Protein AF-0000000080634147 (afdb_homodimer)

Secondary structure (DSSP, 8-state):
------------SSPPEEEEE-S-HHHHHHHHHHHHHTT-EEEEESSHHHHHHHHTTSPPPSEEEEESB-GGG-BHHHHHHHHHHHH-TTS-EEEEES---HHHHHHHHHTT-EEEESS--HHHHHHHHHHHTT---/------------SSPPEEEEE-S-HHHHHHHHHHHHHTT-EEEEESSHHHHHHHHTTSPPPSEEEEESEEGGGEEHHHHHHHHHHHH-TTS-EEEEES---HHHHHHHHHTT-EEEESS--HHHHHHHHHHHTT---

pLDDT: mean 86.2, std 17.5, range [33.66, 97.88]

Radius of gyration: 21.7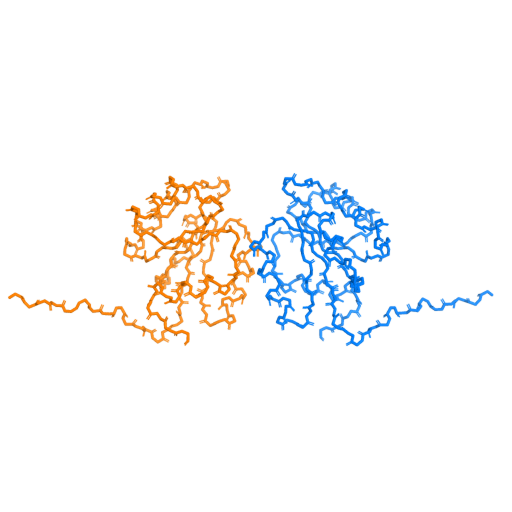8 Å; Cα contacts (8 Å, |Δi|>4): 429; chains: 2; bounding box: 37×92×48 Å

Foldseek 3Di:
DDPPPPPQPPPPPAAAEEEEQAQPVVVQVVLQVVCVVVRHHYQYDPALVVSCVSCPPHDQHQAYEYEQCSDPHDGGVVRVVSNCVPRHLVHAYEYEYQDPDPVVVVVCVVSVHHYDYPPDDSVVVVVVSCVVSVHDD/DDPPPPPQPPPPPAAAEEEEQAQPVVVQVVLQVVCVVVRHHYQYDPALVVSCVSCPPHDQHQAYEYEQCSDPHDGGVVRVVSNCVPRHLVHAYEYEYQDPDPVVVVVCVVSVHHYDYPPDDSVVVVVVSCVVSVHDD

Nearest PDB structures (foldseek):
  1u8t-assembly2_B  TM=7.917E-01  e=1.270E-05  Escherichia coli
  3fgz-assembly2_B  TM=7.677E-01  e=2.266E-05  Escherichia coli K-12
  3h1e-assembly1_A  TM=7.519E-01  e=2.266E-05  Helicobacter pylori 26695
  3rvr-assembly2_B  TM=7.657E-01  e=3.555E-05  Escherichia coli K-12
  3h1g-assembly1_A  TM=7.499E-01  e=9.332E-05  Helicobacter pylori 26695

Organism: NCBI:txid1064539

Solvent-accessible surface area (backbone atoms only — not comparable to full-atom values): 15553 Å² total; per-residue (Å²): 136,81,80,71,72,78,76,67,79,68,82,59,92,59,71,53,33,37,32,34,45,47,62,52,58,39,50,48,40,43,48,39,54,54,31,46,75,71,60,32,44,63,51,68,21,60,40,48,70,55,35,50,56,69,41,56,95,56,74,77,57,67,31,38,37,30,36,35,72,29,74,91,72,41,56,28,69,62,45,49,49,56,44,27,70,74,80,37,79,80,56,46,40,37,39,33,33,72,66,80,46,67,68,54,50,49,53,38,51,75,71,70,37,41,82,43,63,52,73,48,43,60,66,59,52,51,52,49,53,30,52,75,68,74,45,78,134,135,83,79,70,72,78,76,68,78,68,82,61,93,61,71,52,33,36,33,34,45,47,63,53,57,40,50,46,40,42,49,37,54,53,31,47,75,71,60,32,44,62,49,67,20,60,41,49,69,55,34,51,57,69,42,55,94,55,74,78,56,66,31,38,37,33,34,36,71,29,73,92,74,41,55,29,69,62,44,50,50,55,43,28,70,74,80,38,79,80,56,48,40,36,40,34,33,73,67,80,46,68,67,54,50,49,54,38,50,74,72,70,37,40,82,44,64,52,73,48,44,62,66,60,52,50,51,47,52,29,54,77,69,72,44,80,134

Sequence (274 aa):
MTDAPLAGRSASSGTLTVALLEDDMVLCLCMETLFEDWGMQLVSAPTPAALLDALNGGALPDILVADYHLGRHGKAPESVREVLADVGSALPVIITTGDESAATQAEIRAAGWHFLPKPYDPESLRALILTVLGRTDMTDAPLAGRSASSGTLTVALLEDDMVLCLCMETLFEDWGMQLVSAPTPAALLDALNGGALPDILVADYHLGRHGKAPESVREVLADVGSALPVIITTGDESAATQAEIRAAGWHFLPKPYDPESLRALILTVLGRTD

InterPro domains:
  IPR001789 Signal transduction response regulator, receiver domain [PF00072] (18-129)
  IPR001789 Signal transduction response regulator, receiver domain [PS50110] (17-133)
  IPR001789 Signal transduction response regulator, receiver domain [SM00448] (16-129)
  IPR011006 CheY-like superfamily [SSF52172] (16-135)
  IPR050595 Bacterial response regulator [PTHR44591] (18-135)

Structure (mmCIF, N/CA/C/O backbone):
data_AF-0000000080634147-model_v1
#
loop_
_entity.id
_entity.type
_entity.pdbx_description
1 polymer 'Response regulatory domain-containing protein'
#
loop_
_atom_site.group_PDB
_atom_site.id
_atom_site.type_symbol
_atom_site.label_atom_id
_atom_site.label_alt_id
_atom_site.label_comp_id
_atom_site.label_asym_id
_atom_site.label_entity_id
_atom_site.label_seq_id
_atom_site.pdbx_PDB_ins_code
_atom_site.Cartn_x
_atom_site.Cartn_y
_atom_site.Cartn_z
_atom_site.occupancy
_atom_site.B_iso_or_equiv
_atom_site.auth_seq_id
_atom_site.auth_comp_id
_atom_site.auth_asym_id
_atom_site.auth_atom_id
_atom_site.pdbx_PDB_model_num
ATOM 1 N N . MET A 1 1 ? -4.035 -50.344 -12.383 1 33.66 1 MET A N 1
ATOM 2 C CA . MET A 1 1 ? -3.562 -49 -12.758 1 33.66 1 MET A CA 1
ATOM 3 C C . MET A 1 1 ? -3.529 -48.094 -11.539 1 33.66 1 MET A C 1
ATOM 5 O O . MET A 1 1 ? -4.57 -47.781 -10.969 1 33.66 1 MET A O 1
ATOM 9 N N . THR A 1 2 ? -2.469 -48.062 -10.703 1 37.94 2 THR A N 1
ATOM 10 C CA . THR A 1 2 ? -2.25 -47.625 -9.328 1 37.94 2 THR A CA 1
ATOM 11 C C . THR A 1 2 ? -2.334 -46.094 -9.227 1 37.94 2 THR A C 1
ATOM 13 O O . THR A 1 2 ? -1.617 -45.375 -9.922 1 37.94 2 THR A O 1
ATOM 16 N N . ASP A 1 3 ? -3.469 -45.5 -8.914 1 34.5 3 ASP A N 1
ATOM 17 C CA . ASP A 1 3 ? -3.764 -44.094 -8.727 1 34.5 3 ASP A CA 1
ATOM 18 C C . ASP A 1 3 ? -2.705 -43.406 -7.852 1 34.5 3 ASP A C 1
ATOM 20 O O . ASP A 1 3 ? -2.533 -43.781 -6.684 1 34.5 3 ASP A O 1
ATOM 24 N N . ALA A 1 4 ? -1.507 -43.125 -8.398 1 41.28 4 ALA A N 1
ATOM 25 C CA . ALA A 1 4 ? -0.477 -42.469 -7.605 1 41.28 4 ALA A CA 1
ATOM 26 C C . ALA A 1 4 ? -1.055 -41.281 -6.844 1 41.28 4 ALA A C 1
ATOM 28 O O . ALA A 1 4 ? -1.736 -40.438 -7.426 1 41.28 4 ALA A O 1
ATOM 29 N N . PRO A 1 5 ? -1.219 -41.312 -5.586 1 37.31 5 PRO A N 1
ATOM 30 C CA . PRO A 1 5 ? -1.75 -40.188 -4.805 1 37.31 5 PRO A CA 1
ATOM 31 C C . PRO A 1 5 ? -1.09 -38.844 -5.152 1 37.31 5 PRO A C 1
ATOM 33 O O . PRO A 1 5 ? 0.052 -38.812 -5.617 1 37.31 5 PRO A O 1
ATOM 36 N N . LEU A 1 6 ? -1.759 -37.906 -5.758 1 36.88 6 LEU A N 1
ATOM 37 C CA . LEU A 1 6 ? -1.264 -36.562 -5.926 1 36.88 6 LEU A CA 1
ATOM 38 C C . LEU A 1 6 ? -0.358 -36.156 -4.766 1 36.88 6 LEU A C 1
ATOM 40 O O . LEU A 1 6 ? -0.744 -36.281 -3.602 1 36.88 6 LEU A O 1
ATOM 44 N N . ALA A 1 7 ? 0.903 -36.469 -4.738 1 36.28 7 ALA A N 1
ATOM 45 C CA . ALA A 1 7 ? 1.918 -36.031 -3.775 1 36.28 7 ALA A CA 1
ATOM 46 C C . ALA A 1 7 ? 1.624 -34.625 -3.246 1 36.28 7 ALA A C 1
ATOM 48 O O . ALA A 1 7 ? 1.468 -33.688 -4.023 1 36.28 7 ALA A O 1
ATOM 49 N N . GLY A 1 8 ? 0.804 -34.438 -2.229 1 37.44 8 GLY A N 1
ATOM 50 C CA . GLY A 1 8 ? 0.556 -33.219 -1.483 1 37.44 8 GLY A CA 1
ATOM 51 C C . GLY A 1 8 ? 1.77 -32.312 -1.402 1 37.44 8 GLY A C 1
ATOM 52 O O . GLY A 1 8 ? 2.885 -32.781 -1.167 1 37.44 8 GLY A O 1
ATOM 53 N N . ARG A 1 9 ? 1.902 -31.312 -2.348 1 39 9 ARG A N 1
ATOM 54 C CA . ARG A 1 9 ? 2.984 -30.344 -2.195 1 39 9 ARG A CA 1
ATOM 55 C C . ARG A 1 9 ? 3.414 -30.219 -0.737 1 39 9 ARG A C 1
ATOM 57 O O . ARG A 1 9 ? 2.594 -29.938 0.137 1 39 9 ARG A O 1
ATOM 64 N N . SER A 1 10 ? 4.297 -30.953 -0.273 1 38.59 10 SER A N 1
ATOM 65 C CA . SER A 1 10 ? 4.93 -30.953 1.042 1 38.59 10 SER A CA 1
ATOM 66 C C . SER A 1 10 ? 4.852 -29.578 1.688 1 38.59 10 SER A C 1
ATOM 68 O O . SER A 1 10 ? 5.133 -28.562 1.04 1 38.59 10 SER A O 1
ATOM 70 N N . ALA A 1 11 ? 3.936 -29.172 2.619 1 43.5 11 ALA A N 1
ATOM 71 C CA . ALA A 1 11 ? 4.117 -28.109 3.604 1 43.5 11 ALA A CA 1
ATOM 72 C C . ALA A 1 11 ? 5.598 -27.875 3.885 1 43.5 11 ALA A C 1
ATOM 74 O O . ALA A 1 11 ? 6.207 -28.594 4.688 1 43.5 11 ALA A O 1
ATOM 75 N N . SER A 1 12 ? 6.418 -27.875 2.889 1 47.16 12 SER A N 1
ATOM 76 C CA . SER A 1 12 ? 7.832 -27.656 3.184 1 47.16 12 SER A CA 1
ATOM 77 C C . SER A 1 12 ? 8.016 -26.625 4.297 1 47.16 12 SER A C 1
ATOM 79 O O . SER A 1 12 ? 7.238 -25.672 4.406 1 47.16 12 SER A O 1
ATOM 81 N N . SER A 1 13 ? 8.453 -26.953 5.426 1 55.62 13 SER A N 1
ATOM 82 C CA . SER A 1 13 ? 8.898 -26.297 6.652 1 55.62 13 SER A CA 1
ATOM 83 C C . SER A 1 13 ? 9.461 -24.906 6.363 1 55.62 13 SER A C 1
ATOM 85 O O . SER A 1 13 ? 9.734 -24.141 7.289 1 55.62 13 SER A O 1
ATOM 87 N N . GLY A 1 14 ? 9.594 -24.547 5.008 1 71.94 14 GLY A N 1
ATOM 88 C CA . GLY A 1 14 ? 10.375 -23.344 4.781 1 71.94 14 GLY A CA 1
ATOM 89 C C . GLY A 1 14 ? 9.516 -22.094 4.625 1 71.94 14 GLY A C 1
ATOM 90 O O . GLY A 1 14 ? 8.281 -22.172 4.656 1 71.94 14 GLY A O 1
ATOM 91 N N . THR A 1 15 ? 10.023 -21.016 4.707 1 87.56 15 THR A N 1
ATOM 92 C CA . THR A 1 15 ? 9.422 -19.703 4.543 1 87.56 15 THR A CA 1
ATOM 93 C C . THR A 1 15 ? 8.664 -19.609 3.221 1 87.56 15 THR A C 1
ATOM 95 O O . THR A 1 15 ? 9.203 -19.953 2.166 1 87.56 15 THR A O 1
ATOM 98 N N . LEU A 1 16 ? 7.305 -19.406 3.285 1 93.5 16 LEU A N 1
ATOM 99 C CA . LEU A 1 16 ? 6.473 -19.219 2.102 1 93.5 16 LEU A CA 1
ATOM 100 C C . LEU A 1 16 ? 6.961 -18.031 1.281 1 93.5 16 LEU A C 1
ATOM 102 O O . LEU A 1 16 ? 7.199 -16.953 1.827 1 93.5 16 LEU A O 1
ATOM 106 N N . THR A 1 17 ? 7.191 -18.266 0.001 1 95.19 17 THR A N 1
ATOM 107 C CA . THR A 1 17 ? 7.598 -17.203 -0.906 1 95.19 17 THR A CA 1
ATOM 108 C C . THR A 1 17 ? 6.445 -16.797 -1.8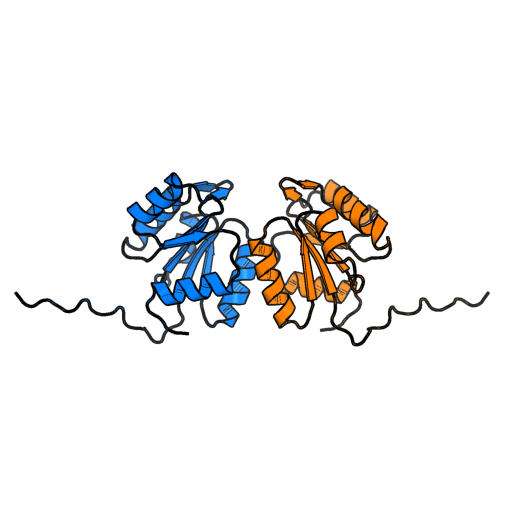17 1 95.19 17 THR A C 1
ATOM 110 O O . THR A 1 17 ? 5.887 -17.625 -2.531 1 95.19 17 THR A O 1
ATOM 113 N N . VAL A 1 18 ? 6.098 -15.539 -1.782 1 97.31 18 VAL A N 1
ATOM 114 C CA . VAL A 1 18 ? 5.027 -14.969 -2.598 1 97.31 18 VAL A CA 1
ATOM 115 C C . VAL A 1 18 ? 5.617 -14.023 -3.641 1 97.31 18 VAL A C 1
ATOM 117 O O . VAL A 1 18 ? 6.422 -13.148 -3.311 1 97.31 18 VAL A O 1
ATOM 120 N N . ALA A 1 19 ? 5.305 -14.281 -4.938 1 97.44 19 ALA A N 1
ATOM 121 C CA . ALA A 1 19 ? 5.645 -13.336 -6.004 1 97.44 19 ALA A CA 1
ATOM 122 C C . ALA A 1 19 ? 4.5 -12.359 -6.258 1 97.44 19 ALA A C 1
ATOM 124 O O . ALA A 1 19 ? 3.328 -12.75 -6.246 1 97.44 19 ALA A O 1
ATOM 125 N N . LEU A 1 20 ? 4.852 -11.109 -6.43 1 97 20 LEU A N 1
ATOM 126 C CA . LEU A 1 20 ? 3.85 -10.07 -6.625 1 97 20 LEU A CA 1
ATOM 127 C C . LEU A 1 20 ? 4.188 -9.211 -7.84 1 97 20 LEU A C 1
ATOM 129 O O . LEU A 1 20 ? 5.25 -8.586 -7.887 1 97 20 LEU A O 1
ATOM 133 N N . LEU A 1 21 ? 3.297 -9.266 -8.82 1 95.38 21 LEU A N 1
ATOM 134 C CA . LEU A 1 21 ? 3.354 -8.336 -9.945 1 95.38 21 LEU A CA 1
ATOM 135 C C . LEU A 1 21 ? 2.541 -7.078 -9.656 1 95.38 21 LEU A C 1
ATOM 137 O O . LEU A 1 21 ? 1.309 -7.125 -9.633 1 95.38 21 LEU A O 1
ATOM 141 N N . GLU A 1 22 ? 3.23 -5.953 -9.422 1 93.62 22 GLU A N 1
ATOM 142 C CA . GLU A 1 22 ? 2.637 -4.703 -8.953 1 93.62 22 GLU A CA 1
ATOM 143 C C . GLU A 1 22 ? 3.523 -3.51 -9.297 1 93.62 22 GLU A C 1
ATOM 145 O O . GLU A 1 22 ? 4.727 -3.527 -9.031 1 93.62 22 GLU A O 1
ATOM 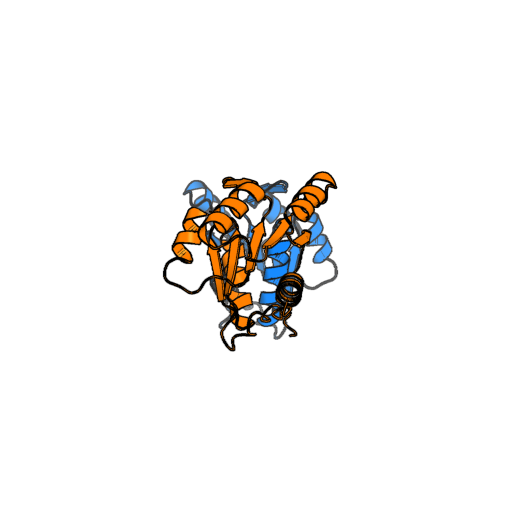150 N N . ASP A 1 23 ? 2.885 -2.494 -9.906 1 90.69 23 ASP A N 1
ATOM 151 C CA . ASP A 1 23 ? 3.73 -1.41 -10.391 1 90.69 23 ASP A CA 1
ATOM 152 C C . ASP A 1 23 ? 3.695 -0.215 -9.445 1 90.69 23 ASP A C 1
ATOM 154 O O . ASP A 1 23 ? 4.383 0.783 -9.664 1 90.69 23 ASP A O 1
ATOM 158 N N . ASP A 1 24 ? 2.951 -0.216 -8.391 1 91.38 24 ASP A N 1
ATOM 159 C CA . ASP A 1 24 ? 3.031 0.792 -7.336 1 91.38 24 ASP A CA 1
ATOM 160 C C . ASP A 1 24 ? 4.086 0.417 -6.297 1 91.38 24 ASP A C 1
ATOM 162 O O . ASP A 1 24 ? 3.834 -0.409 -5.418 1 91.38 24 ASP A O 1
ATOM 166 N N . MET A 1 25 ? 5.227 1.099 -6.363 1 93.31 25 MET A N 1
ATOM 167 C CA . MET A 1 25 ? 6.383 0.692 -5.566 1 93.31 25 MET A CA 1
ATOM 168 C C . MET A 1 25 ? 6.152 0.977 -4.086 1 93.31 25 MET A C 1
ATOM 170 O O . MET A 1 25 ? 6.652 0.253 -3.227 1 93.31 25 MET A O 1
ATOM 174 N N . VAL A 1 26 ? 5.43 1.987 -3.771 1 95.56 26 VAL A N 1
ATOM 175 C CA . VAL A 1 26 ? 5.105 2.256 -2.373 1 95.56 26 VAL A CA 1
ATOM 176 C C . VAL A 1 26 ? 4.238 1.13 -1.816 1 95.56 26 VAL A C 1
ATOM 178 O O . VAL A 1 26 ? 4.473 0.652 -0.703 1 95.56 26 VAL A O 1
ATOM 181 N N . LEU A 1 27 ? 3.271 0.718 -2.588 1 95.81 27 LEU A N 1
ATOM 182 C CA . LEU A 1 27 ? 2.445 -0.41 -2.174 1 95.81 27 LEU A CA 1
ATOM 183 C C . LEU A 1 27 ? 3.289 -1.668 -2 1 95.81 27 LEU A C 1
ATOM 185 O O . LEU A 1 27 ? 3.113 -2.41 -1.032 1 95.81 27 LEU A O 1
ATOM 189 N N . CYS A 1 28 ? 4.219 -1.921 -2.871 1 96.06 28 CYS A N 1
ATOM 190 C CA . CYS A 1 28 ? 5.105 -3.076 -2.787 1 96.06 28 CYS A CA 1
ATOM 191 C C . CYS A 1 28 ? 5.898 -3.061 -1.485 1 96.06 28 CYS A C 1
ATOM 193 O O . CYS A 1 28 ? 5.969 -4.074 -0.786 1 96.06 28 CYS A O 1
ATOM 195 N N . LEU A 1 29 ? 6.434 -1.958 -1.188 1 96.5 29 LEU A N 1
ATOM 196 C CA . LEU A 1 29 ? 7.246 -1.832 0.017 1 96.5 29 LEU A CA 1
ATOM 197 C C . LEU A 1 29 ? 6.391 -2.008 1.269 1 96.5 29 LEU A C 1
ATOM 199 O O . LEU A 1 29 ? 6.836 -2.613 2.246 1 96.5 29 LEU A O 1
ATOM 203 N N . CYS A 1 30 ? 5.18 -1.505 1.24 1 96.88 30 CYS A N 1
ATOM 204 C CA . CYS A 1 30 ? 4.25 -1.722 2.344 1 96.88 30 CYS A CA 1
ATOM 205 C C . CYS A 1 30 ? 3.953 -3.205 2.521 1 96.88 30 CYS A C 1
ATOM 207 O O . CYS A 1 30 ? 4.023 -3.727 3.637 1 96.88 30 CYS A O 1
ATOM 209 N N . MET A 1 31 ? 3.666 -3.857 1.432 1 97.25 31 MET A N 1
ATOM 210 C CA . MET A 1 31 ? 3.348 -5.281 1.455 1 97.25 31 MET A CA 1
ATOM 211 C C . MET A 1 31 ? 4.543 -6.102 1.925 1 97.25 31 MET A C 1
ATOM 213 O O . MET A 1 31 ? 4.391 -7.051 2.693 1 97.25 31 MET A O 1
ATOM 217 N N . GLU A 1 32 ? 5.684 -5.719 1.48 1 96.44 32 GLU A N 1
ATOM 218 C CA . GLU A 1 32 ? 6.891 -6.418 1.91 1 96.44 32 GLU A CA 1
ATOM 219 C C . GLU A 1 32 ? 7.059 -6.352 3.426 1 96.44 32 GLU A C 1
ATOM 221 O O . GLU A 1 32 ? 7.395 -7.352 4.062 1 96.44 32 GLU A O 1
ATOM 226 N N . THR A 1 33 ? 6.855 -5.223 3.955 1 96.44 33 THR A N 1
ATOM 227 C CA . THR A 1 33 ? 6.945 -5.047 5.398 1 96.44 33 THR A CA 1
ATOM 228 C C . THR A 1 33 ? 5.93 -5.93 6.117 1 96.44 33 THR A C 1
ATOM 230 O O . THR A 1 33 ? 6.27 -6.629 7.074 1 96.44 33 THR A O 1
ATOM 233 N N . LEU A 1 34 ? 4.719 -5.969 5.656 1 96.56 34 LEU A N 1
ATOM 234 C CA . LEU A 1 34 ? 3.662 -6.766 6.27 1 96.56 34 LEU A CA 1
ATOM 235 C C . LEU A 1 34 ? 3.963 -8.258 6.148 1 96.56 34 LEU A C 1
ATOM 237 O O . LEU A 1 34 ? 3.822 -9.008 7.117 1 96.56 34 LEU A O 1
ATOM 241 N N . PHE A 1 35 ? 4.398 -8.656 5.02 1 97 35 PHE A N 1
ATOM 242 C CA . PHE A 1 35 ? 4.688 -10.07 4.777 1 97 35 PHE A CA 1
ATOM 243 C C . PHE A 1 35 ? 5.855 -10.539 5.641 1 97 35 PHE A C 1
ATOM 245 O O . PHE A 1 35 ? 5.852 -11.664 6.141 1 97 35 PHE A O 1
ATOM 252 N N . GLU A 1 36 ? 6.82 -9.633 5.766 1 95.06 36 GLU A N 1
ATOM 253 C CA . GLU A 1 36 ? 7.922 -9.953 6.668 1 95.06 36 GLU A CA 1
ATOM 254 C C . GLU A 1 36 ? 7.422 -10.18 8.094 1 95.06 36 GLU A C 1
ATOM 256 O O . GLU A 1 36 ? 7.844 -11.133 8.758 1 95.06 36 GLU A O 1
ATOM 261 N N . ASP A 1 37 ? 6.555 -9.406 8.531 1 93.44 37 ASP A N 1
ATOM 262 C CA . ASP A 1 37 ? 5.973 -9.539 9.859 1 93.44 37 ASP A CA 1
ATOM 263 C C . ASP A 1 37 ? 5.234 -10.859 10.008 1 93.44 37 ASP A C 1
ATOM 265 O O . ASP A 1 37 ? 5.156 -11.414 11.109 1 93.44 37 ASP A O 1
ATOM 269 N N . TRP A 1 38 ? 4.711 -11.375 8.922 1 94 38 TRP A N 1
ATOM 270 C CA . TRP A 1 38 ? 3.947 -12.617 8.93 1 94 38 TRP A CA 1
ATOM 271 C C . TRP A 1 38 ? 4.867 -13.82 8.766 1 94 38 TRP A C 1
ATOM 273 O O . TRP A 1 38 ? 4.406 -14.969 8.727 1 94 38 TRP A O 1
ATOM 283 N N . GLY A 1 39 ? 6.156 -13.586 8.562 1 95.12 39 GLY A N 1
ATOM 284 C CA . GLY A 1 39 ? 7.113 -14.672 8.383 1 95.12 39 GLY A CA 1
ATOM 285 C C . GLY A 1 39 ? 7.129 -15.219 6.965 1 95.12 39 GLY A C 1
ATOM 286 O O . GLY A 1 39 ? 7.488 -16.375 6.746 1 95.12 39 GLY A O 1
ATOM 287 N N . MET A 1 40 ? 6.703 -14.422 5.973 1 95.94 40 MET A N 1
ATOM 288 C CA . MET A 1 40 ? 6.703 -14.773 4.559 1 95.94 40 MET A CA 1
ATOM 289 C C . MET A 1 40 ? 7.695 -13.914 3.781 1 95.94 40 MET A C 1
ATOM 291 O O . MET A 1 40 ? 8.062 -12.828 4.227 1 95.94 40 MET A O 1
ATOM 295 N N . GLN A 1 41 ? 8.133 -14.445 2.734 1 94.94 41 GLN A N 1
ATOM 296 C CA . GLN A 1 41 ? 8.969 -13.664 1.824 1 94.94 41 GLN A CA 1
ATOM 297 C C . GLN A 1 41 ? 8.156 -13.156 0.638 1 94.94 41 GLN A C 1
ATOM 299 O O . GLN A 1 41 ? 7.434 -13.914 -0.004 1 94.94 41 GLN A O 1
ATOM 304 N N . LEU A 1 42 ? 8.258 -11.914 0.424 1 96.88 42 LEU A N 1
ATOM 305 C CA . LEU A 1 42 ? 7.598 -11.312 -0.73 1 96.88 42 LEU A CA 1
ATOM 306 C C . LEU A 1 42 ? 8.625 -10.828 -1.747 1 96.88 42 LEU A C 1
ATOM 308 O O . LEU A 1 42 ? 9.562 -10.109 -1.394 1 96.88 42 LEU A O 1
ATOM 312 N N . VAL A 1 43 ? 8.477 -11.266 -2.988 1 96.31 43 VAL A N 1
ATOM 313 C CA . VAL A 1 43 ? 9.273 -10.766 -4.105 1 96.31 43 VAL A CA 1
ATOM 314 C C . VAL A 1 43 ? 8.375 -10.031 -5.094 1 96.31 43 VAL A C 1
ATOM 316 O O . VAL A 1 43 ? 7.512 -10.633 -5.734 1 96.31 43 VAL A O 1
ATOM 319 N N . SER A 1 44 ? 8.57 -8.703 -5.164 1 96.12 44 SER A N 1
ATOM 320 C CA . SER A 1 44 ? 7.676 -7.902 -6 1 96.12 44 SER A CA 1
ATOM 321 C C . SER A 1 44 ? 8.438 -7.223 -7.133 1 96.12 44 SER A C 1
ATOM 323 O O . SER A 1 44 ? 9.641 -6.969 -7.012 1 96.12 44 SER A O 1
ATOM 325 N N . ALA A 1 45 ? 7.777 -7.023 -8.234 1 93.75 45 ALA A N 1
ATOM 326 C CA . ALA A 1 45 ? 8.32 -6.289 -9.375 1 93.75 45 ALA A CA 1
ATOM 327 C C . ALA A 1 45 ? 7.207 -5.715 -10.242 1 93.75 45 ALA A C 1
ATOM 329 O O . ALA A 1 45 ? 6.074 -6.203 -10.211 1 93.75 45 ALA A O 1
ATOM 330 N N . PRO A 1 46 ? 7.562 -4.727 -11.023 1 92.56 46 PRO A N 1
ATOM 331 C CA . PRO A 1 46 ? 6.531 -4.059 -11.82 1 92.56 46 PRO A CA 1
ATOM 332 C C . PRO A 1 46 ? 6.301 -4.738 -13.172 1 92.56 46 PRO A C 1
ATOM 334 O O . PRO A 1 46 ? 5.316 -4.441 -13.852 1 92.56 46 PRO A O 1
ATOM 337 N N . THR A 1 47 ? 7.262 -5.617 -13.555 1 92.06 47 THR A N 1
ATOM 338 C CA . THR A 1 47 ? 7.16 -6.293 -14.836 1 92.06 47 THR A CA 1
ATOM 339 C C . THR A 1 47 ? 7.516 -7.77 -14.703 1 92.06 47 THR A C 1
ATOM 341 O O . THR A 1 47 ? 8.227 -8.164 -13.773 1 92.06 47 THR A O 1
ATOM 344 N N . PRO A 1 48 ? 6.961 -8.547 -15.648 1 93.5 48 PRO A N 1
ATOM 345 C CA . PRO A 1 48 ? 7.316 -9.969 -15.633 1 93.5 48 PRO A CA 1
ATOM 346 C C . PRO A 1 48 ? 8.82 -10.203 -15.695 1 93.5 48 PRO A C 1
ATOM 348 O O . PRO A 1 48 ? 9.359 -11.016 -14.945 1 93.5 48 PRO A O 1
ATOM 351 N N . ALA A 1 49 ? 9.461 -9.477 -16.594 1 92.88 49 ALA A N 1
ATOM 352 C CA . ALA A 1 49 ? 10.898 -9.648 -16.766 1 92.88 49 ALA A CA 1
ATOM 353 C C . ALA A 1 49 ? 11.648 -9.328 -15.469 1 92.88 49 ALA A C 1
ATOM 355 O O . ALA A 1 49 ? 12.523 -10.086 -15.047 1 92.88 49 ALA A O 1
ATOM 356 N N . ALA A 1 50 ? 11.305 -8.266 -14.852 1 93.56 50 ALA A N 1
ATOM 357 C CA . ALA A 1 50 ? 11.938 -7.871 -13.594 1 93.56 50 ALA A CA 1
ATOM 358 C C . ALA A 1 50 ? 11.641 -8.883 -12.492 1 93.56 50 ALA A C 1
ATOM 360 O O . ALA A 1 50 ? 12.516 -9.18 -11.664 1 93.56 50 ALA A O 1
ATOM 361 N N . LEU A 1 51 ? 10.398 -9.383 -12.508 1 94.75 51 LEU A N 1
ATOM 362 C CA . LEU A 1 51 ? 10.008 -10.359 -11.5 1 94.75 51 LEU A CA 1
ATOM 363 C C . LEU A 1 51 ? 10.805 -11.656 -11.664 1 94.75 51 LEU A C 1
ATOM 365 O O . LEU A 1 51 ? 11.305 -12.203 -10.688 1 94.75 51 LEU A O 1
ATOM 369 N N . LEU A 1 52 ? 10.922 -12.078 -12.875 1 94.88 52 LEU A N 1
ATOM 370 C CA . LEU A 1 52 ? 11.656 -13.305 -13.164 1 94.88 52 LEU A CA 1
ATOM 371 C C . LEU A 1 52 ? 13.133 -13.156 -12.805 1 94.88 52 LEU A C 1
ATOM 373 O O . LEU A 1 52 ? 13.75 -14.086 -12.281 1 94.88 52 LEU A O 1
ATOM 377 N N . ASP A 1 53 ? 13.648 -12.023 -13.07 1 94.62 53 ASP A N 1
ATOM 378 C CA . ASP A 1 53 ? 15.023 -11.734 -12.695 1 94.62 53 ASP A CA 1
ATOM 379 C C . ASP A 1 53 ? 15.211 -11.797 -11.18 1 94.62 53 ASP A C 1
ATOM 381 O O . ASP A 1 53 ? 16.203 -12.336 -10.688 1 94.62 53 ASP A O 1
ATOM 385 N N . ALA A 1 54 ? 14.242 -11.25 -10.492 1 93.06 54 ALA A N 1
ATOM 386 C CA . ALA A 1 54 ? 14.297 -11.227 -9.031 1 93.06 54 ALA A CA 1
ATOM 387 C C . ALA A 1 54 ? 14.172 -12.633 -8.453 1 93.06 54 ALA A C 1
ATOM 389 O O . ALA A 1 54 ? 14.742 -12.93 -7.398 1 93.06 54 ALA A O 1
ATOM 390 N N . LEU A 1 55 ? 13.406 -13.43 -9.141 1 90.31 55 LEU A N 1
ATOM 391 C CA . LEU A 1 55 ? 13.188 -14.797 -8.688 1 90.31 55 LEU A CA 1
ATOM 392 C C . LEU A 1 55 ? 14.367 -15.688 -9.055 1 90.31 55 LEU A C 1
ATOM 394 O O . LEU A 1 55 ? 14.562 -16.75 -8.461 1 90.31 55 LEU A O 1
ATOM 398 N N . ASN A 1 56 ? 15.102 -15.219 -10.133 1 80.19 56 ASN A N 1
ATOM 399 C CA . ASN A 1 56 ? 16.188 -16.031 -10.68 1 80.19 56 ASN A CA 1
ATOM 400 C C . ASN A 1 56 ? 17.266 -16.281 -9.641 1 80.19 56 ASN A C 1
ATOM 402 O O . ASN A 1 56 ? 17.734 -15.352 -8.984 1 80.19 56 ASN A O 1
ATOM 406 N N . GLY A 1 57 ? 17.594 -17.516 -9.422 1 69.81 57 GLY A N 1
ATOM 407 C CA . GLY A 1 57 ? 18.656 -17.969 -8.523 1 69.81 57 GLY A CA 1
ATOM 408 C C . GLY A 1 57 ? 18.125 -18.453 -7.188 1 69.81 57 GLY A C 1
ATOM 409 O O . GLY A 1 57 ? 18.891 -18.953 -6.355 1 69.81 57 GLY A O 1
ATOM 410 N N . GLY A 1 58 ? 16.812 -18.094 -7.055 1 67.81 58 GLY A N 1
ATOM 411 C CA . GLY A 1 58 ? 16.234 -18.547 -5.797 1 67.81 58 GLY A CA 1
ATOM 412 C C . GLY A 1 58 ? 15.141 -19.578 -5.98 1 67.81 58 GLY A C 1
ATOM 413 O O . GLY A 1 58 ? 15.016 -20.172 -7.055 1 67.81 58 GLY A O 1
ATOM 414 N N . ALA A 1 59 ? 14.57 -19.938 -4.898 1 72.44 59 ALA A N 1
ATOM 415 C CA . ALA A 1 59 ? 13.445 -20.875 -4.895 1 72.44 59 ALA A CA 1
ATOM 416 C C . ALA A 1 59 ? 12.25 -20.312 -5.652 1 72.44 59 ALA A C 1
ATOM 418 O O . ALA A 1 59 ? 12.062 -19.094 -5.695 1 72.44 59 ALA A O 1
ATOM 419 N N . LEU A 1 60 ? 11.586 -21.203 -6.348 1 88.38 60 LEU A N 1
ATOM 420 C CA . LEU A 1 60 ? 10.328 -20.844 -7.008 1 88.38 60 LEU A CA 1
ATOM 421 C C . LEU A 1 60 ? 9.312 -20.344 -5.996 1 88.38 60 LEU A C 1
ATOM 423 O O . LEU A 1 60 ? 9.234 -20.844 -4.875 1 88.38 60 LEU A O 1
ATOM 427 N N . PRO A 1 61 ? 8.609 -19.359 -6.402 1 95.94 61 PRO A N 1
ATOM 428 C CA . PRO A 1 61 ? 7.551 -18.922 -5.492 1 95.94 61 PRO A CA 1
ATOM 429 C C . PRO A 1 61 ? 6.453 -19.969 -5.309 1 95.94 61 PRO A C 1
ATOM 431 O O . PRO A 1 61 ? 6.258 -20.812 -6.176 1 95.94 61 PRO A O 1
ATOM 434 N N . ASP A 1 62 ? 5.84 -19.844 -4.191 1 95.94 62 ASP A N 1
ATOM 435 C CA . ASP A 1 62 ? 4.742 -20.766 -3.9 1 95.94 62 ASP A CA 1
ATOM 436 C C . ASP A 1 62 ? 3.443 -20.281 -4.551 1 95.94 62 ASP A C 1
ATOM 438 O O . ASP A 1 62 ? 2.529 -21.078 -4.777 1 95.94 62 ASP A O 1
ATOM 442 N N . ILE A 1 63 ? 3.365 -19.031 -4.816 1 97.62 63 ILE A N 1
ATOM 443 C CA . ILE A 1 63 ? 2.154 -18.438 -5.379 1 97.62 63 ILE A CA 1
ATOM 444 C C . ILE A 1 63 ? 2.486 -17.094 -6.023 1 97.62 63 ILE A C 1
ATOM 446 O O . ILE A 1 63 ? 3.422 -16.406 -5.605 1 97.62 63 ILE A O 1
ATOM 450 N N . LEU A 1 64 ? 1.701 -16.766 -7.105 1 97.56 64 LEU A N 1
ATOM 451 C CA . LEU A 1 64 ? 1.808 -15.484 -7.789 1 97.56 64 LEU A CA 1
ATOM 452 C C . LEU A 1 64 ? 0.559 -14.641 -7.555 1 97.56 64 LEU A C 1
ATOM 454 O O . LEU A 1 64 ? -0.562 -15.117 -7.762 1 97.56 64 LEU A O 1
ATOM 458 N N . VAL A 1 65 ? 0.747 -13.461 -7.027 1 97.69 65 VAL A N 1
ATOM 459 C CA . VAL A 1 65 ? -0.305 -12.453 -6.949 1 97.69 65 VAL A CA 1
ATOM 460 C C . VAL A 1 65 ? -0.053 -11.359 -7.988 1 97.69 65 VAL A C 1
ATOM 462 O O . VAL A 1 65 ? 1.068 -10.859 -8.117 1 97.69 65 VAL A O 1
ATOM 465 N N . ALA A 1 66 ? -1.1 -11.031 -8.734 1 96.19 66 ALA A N 1
ATOM 466 C CA . ALA A 1 66 ? -0.908 -10.047 -9.797 1 96.19 66 ALA A CA 1
ATOM 467 C C . ALA A 1 66 ? -2.076 -9.07 -9.859 1 96.19 66 ALA A C 1
ATOM 469 O O . ALA A 1 66 ? -3.238 -9.469 -9.766 1 96.19 66 ALA A O 1
ATOM 470 N N . ASP A 1 67 ? -1.733 -7.785 -9.984 1 93.12 67 ASP A N 1
ATOM 471 C CA . ASP A 1 67 ? -2.746 -6.785 -10.312 1 93.12 67 ASP A CA 1
ATOM 472 C C . ASP A 1 67 ? -3.209 -6.926 -11.758 1 93.12 67 ASP A C 1
ATOM 474 O O . ASP A 1 67 ? -2.387 -7.055 -12.672 1 93.12 67 ASP A O 1
ATOM 478 N N . TYR A 1 68 ? -4.535 -6.867 -11.844 1 87.75 68 TYR A N 1
ATOM 479 C CA . TYR A 1 68 ? -5.086 -6.977 -13.195 1 87.75 68 TYR A CA 1
ATOM 480 C C . TYR A 1 68 ? -4.68 -5.785 -14.047 1 87.75 68 TYR A C 1
ATOM 482 O O . TYR A 1 68 ? -4.348 -5.945 -15.227 1 87.75 68 TYR A O 1
ATOM 490 N N . HIS A 1 69 ? -4.723 -4.629 -13.445 1 81.38 69 HIS A N 1
ATOM 491 C CA . HIS A 1 69 ? -4.336 -3.422 -14.172 1 81.38 69 HIS A CA 1
ATOM 492 C C . HIS A 1 69 ? -2.953 -2.941 -13.75 1 81.38 69 HIS A C 1
ATOM 494 O O . HIS A 1 69 ? -2.807 -2.295 -12.711 1 81.38 69 HIS A O 1
ATOM 500 N N . LEU A 1 70 ? -1.919 -3.34 -14.438 1 74.94 70 LEU A N 1
ATOM 501 C CA . LEU A 1 70 ? -0.548 -2.916 -14.172 1 74.94 70 LEU A CA 1
ATOM 502 C C . LEU A 1 70 ? -0.226 -1.628 -14.922 1 74.94 70 LEU A C 1
ATOM 504 O O . LEU A 1 70 ? 0.481 -1.654 -15.938 1 74.94 70 LEU A O 1
ATOM 508 N N . GLY A 1 71 ? -1.202 -0.714 -14.641 1 60.72 71 GLY A N 1
ATOM 509 C CA . GLY A 1 71 ? -1.011 0.619 -15.188 1 60.72 71 GLY A CA 1
ATOM 510 C C . GLY A 1 71 ? -0.493 0.609 -16.609 1 60.72 71 GLY A C 1
ATOM 511 O O . GLY A 1 71 ? -1.132 0.05 -17.5 1 60.72 71 GLY A O 1
ATOM 512 N N . ARG A 1 72 ? 0.843 1.054 -16.625 1 54.69 72 ARG A N 1
ATOM 513 C CA . ARG A 1 72 ? 1.587 1.317 -17.859 1 54.69 72 ARG A CA 1
ATOM 514 C C . ARG A 1 72 ? 2.064 0.018 -18.5 1 54.69 72 ARG A C 1
ATOM 516 O O . ARG A 1 72 ? 2.404 -0.009 -19.672 1 54.69 72 ARG A O 1
ATOM 523 N N . HIS A 1 73 ? 2.047 -0.93 -17.688 1 55.06 73 HIS A N 1
ATOM 524 C CA . HIS A 1 73 ? 2.795 -2.094 -18.156 1 55.06 73 HIS A CA 1
ATOM 525 C C . HIS A 1 73 ? 1.86 -3.174 -18.688 1 55.06 73 HIS A C 1
ATOM 527 O O . HIS A 1 73 ? 2.271 -4.32 -18.875 1 55.06 73 HIS A O 1
ATOM 533 N N . GLY A 1 74 ? 0.585 -2.816 -18.891 1 61.78 74 GLY A N 1
ATOM 534 C CA . GLY A 1 74 ? -0.288 -3.73 -19.609 1 61.78 74 GLY A CA 1
ATOM 535 C C . GLY A 1 74 ? -1.309 -4.41 -18.719 1 61.78 74 GLY A C 1
ATOM 536 O O . GLY A 1 74 ? -1.521 -3.986 -17.578 1 61.78 74 GLY A O 1
ATOM 537 N N . LYS A 1 75 ? -1.976 -5.453 -19.422 1 70 75 LYS A N 1
ATOM 538 C CA . LYS A 1 75 ? -3.031 -6.203 -18.75 1 70 75 LYS A CA 1
ATOM 539 C C . LYS A 1 75 ? -2.479 -7.477 -18.109 1 70 75 LYS A C 1
ATOM 541 O O . LYS A 1 75 ? -1.588 -8.117 -18.672 1 70 75 LYS A O 1
ATOM 546 N N . ALA A 1 76 ? -2.975 -7.832 -16.859 1 73.81 76 ALA A N 1
ATOM 547 C CA . ALA A 1 76 ? -2.504 -8.898 -15.984 1 73.81 76 ALA A CA 1
ATOM 548 C C . ALA A 1 76 ? -2.504 -10.242 -16.703 1 73.81 76 ALA A C 1
ATOM 550 O O . ALA A 1 76 ? -1.536 -11 -16.609 1 73.81 76 ALA A O 1
ATOM 551 N N . PRO A 1 77 ? -3.389 -10.516 -17.641 1 82.31 77 PRO A N 1
ATOM 552 C CA . PRO A 1 77 ? -3.375 -11.891 -18.141 1 82.31 77 PRO A CA 1
ATOM 553 C C . PRO A 1 77 ? -2.131 -12.211 -18.969 1 82.31 77 PRO A C 1
ATOM 555 O O . PRO A 1 77 ? -1.549 -13.289 -18.812 1 82.31 77 PRO A O 1
ATOM 558 N N . GLU A 1 78 ? -1.741 -11.273 -19.719 1 87.06 78 GLU A N 1
ATOM 559 C CA . GLU A 1 78 ? -0.556 -11.523 -20.531 1 87.06 78 GLU A CA 1
ATOM 560 C C . GLU A 1 78 ? 0.704 -11.578 -19.672 1 87.06 78 GLU A C 1
ATOM 562 O O . GLU A 1 78 ? 1.573 -12.422 -19.891 1 87.06 78 GLU A O 1
ATOM 567 N N . SER A 1 79 ? 0.821 -10.695 -18.766 1 91.88 79 SER A N 1
ATOM 568 C CA . SER A 1 79 ? 1.968 -10.641 -17.875 1 91.88 79 SER A CA 1
ATOM 569 C C . SER A 1 79 ? 2.057 -11.906 -17.016 1 91.88 79 SER A C 1
ATOM 571 O O . SER A 1 79 ? 3.145 -12.445 -16.812 1 91.88 79 SER A O 1
ATOM 573 N N . VAL A 1 80 ? 0.933 -12.367 -16.562 1 94.62 80 VAL A N 1
ATOM 574 C CA . VAL A 1 80 ? 0.875 -13.57 -15.742 1 94.62 80 VAL A CA 1
ATOM 575 C C . VAL A 1 80 ? 1.319 -14.781 -16.562 1 94.62 80 VAL A C 1
ATOM 577 O O . VAL A 1 80 ? 2.115 -15.602 -16.094 1 94.62 80 VAL A O 1
ATOM 580 N N . ARG A 1 81 ? 0.849 -14.867 -17.75 1 93.5 81 ARG A N 1
ATOM 581 C CA . ARG A 1 81 ? 1.19 -15.992 -18.609 1 93.5 81 ARG A CA 1
ATOM 582 C C . ARG A 1 81 ? 2.688 -16.016 -18.906 1 93.5 81 ARG A C 1
ATOM 584 O O . ARG A 1 81 ? 3.283 -17.094 -19 1 93.5 81 ARG A O 1
ATOM 591 N N . GLU A 1 82 ? 3.244 -14.859 -19.031 1 92.75 82 GLU A N 1
ATOM 592 C CA . GLU A 1 82 ? 4.688 -14.773 -19.234 1 92.75 82 GLU A CA 1
ATOM 593 C C . GLU A 1 82 ? 5.449 -15.352 -18.047 1 92.75 82 GLU A C 1
ATOM 595 O O . GLU A 1 82 ? 6.414 -16.094 -18.219 1 92.75 82 GLU A O 1
ATOM 600 N N . VAL A 1 83 ? 5.043 -15.055 -16.891 1 94.44 83 VAL A N 1
ATOM 601 C CA . VAL A 1 83 ? 5.684 -15.562 -15.68 1 94.44 83 VAL A CA 1
ATOM 602 C C . VAL A 1 83 ? 5.488 -17.078 -15.594 1 94.44 83 VAL A C 1
ATOM 604 O O . VAL A 1 83 ? 6.441 -17.812 -15.344 1 94.44 83 VAL A O 1
ATOM 607 N N . LEU A 1 84 ? 4.266 -17.516 -15.898 1 95.12 84 LEU A N 1
ATOM 608 C CA . LEU A 1 84 ? 3.943 -18.922 -15.789 1 95.12 84 LEU A CA 1
ATOM 609 C C . LEU A 1 84 ? 4.73 -19.75 -16.812 1 95.12 84 LEU A C 1
ATOM 611 O O . LEU A 1 84 ? 5.098 -20.891 -16.547 1 95.12 84 LEU A O 1
ATOM 615 N N . ALA A 1 85 ? 5.004 -19.141 -17.906 1 93.94 85 ALA A N 1
ATOM 616 C CA . ALA A 1 85 ? 5.762 -19.828 -18.953 1 93.94 85 ALA A CA 1
ATOM 617 C C . ALA A 1 85 ? 7.176 -20.141 -18.484 1 93.94 85 ALA A C 1
ATOM 619 O O . ALA A 1 85 ? 7.77 -21.141 -18.906 1 93.94 85 ALA A O 1
ATOM 620 N N . ASP A 1 86 ? 7.668 -19.391 -17.609 1 92.31 86 ASP A N 1
ATOM 621 C CA . ASP A 1 86 ? 9.039 -19.547 -17.141 1 92.31 86 ASP A CA 1
ATOM 622 C C . ASP A 1 86 ? 9.078 -20.406 -15.867 1 92.31 86 ASP A C 1
ATOM 624 O O . ASP A 1 86 ? 9.883 -21.328 -15.766 1 92.31 86 ASP A O 1
ATOM 628 N N . VAL A 1 87 ? 8.164 -20.172 -14.953 1 91.94 87 VAL A N 1
ATOM 629 C CA . VAL A 1 87 ? 8.234 -20.781 -13.625 1 91.94 87 VAL A CA 1
ATOM 630 C C . VAL A 1 87 ? 7.449 -22.094 -13.617 1 91.94 87 VAL A C 1
ATOM 632 O O . VAL A 1 87 ? 7.73 -22.984 -12.812 1 91.94 87 VAL A O 1
ATOM 635 N N . GLY A 1 88 ? 6.391 -22.188 -14.484 1 91.25 88 GLY A N 1
ATOM 636 C CA . GLY A 1 88 ? 5.527 -23.359 -14.539 1 91.25 88 GLY A CA 1
ATOM 637 C C . GLY A 1 88 ? 4.055 -23.016 -14.422 1 91.25 88 GLY A C 1
ATOM 638 O O . GLY A 1 88 ? 3.664 -22.219 -13.57 1 91.25 88 GLY A O 1
ATOM 639 N N . SER A 1 89 ? 3.244 -23.703 -15.133 1 88.94 89 SER A N 1
ATOM 640 C CA . SER A 1 89 ? 1.821 -23.406 -15.242 1 88.94 89 SER A CA 1
ATOM 641 C C . SER A 1 89 ? 1.064 -23.859 -14 1 88.94 89 SER A C 1
ATOM 643 O O . SER A 1 89 ? -0.087 -23.484 -13.789 1 88.94 89 SER A O 1
ATOM 645 N N . ALA A 1 90 ? 1.725 -24.656 -13.242 1 93.06 90 ALA A N 1
ATOM 646 C CA . ALA A 1 90 ? 1.057 -25.188 -12.062 1 93.06 90 ALA A CA 1
ATOM 647 C C . ALA A 1 90 ? 1.095 -24.188 -10.914 1 93.06 90 ALA A C 1
ATOM 649 O O . ALA A 1 90 ? 0.422 -24.375 -9.891 1 93.06 90 ALA A O 1
ATOM 650 N N . LEU A 1 91 ? 1.848 -23.141 -11.047 1 96.19 91 LEU A N 1
ATOM 651 C CA . LEU A 1 91 ? 1.938 -22.125 -10.008 1 96.19 91 LEU A CA 1
ATOM 652 C C . LEU A 1 91 ? 0.578 -21.484 -9.75 1 96.19 91 LEU A C 1
ATOM 654 O O . LEU A 1 91 ? -0.023 -20.906 -10.656 1 96.19 91 LEU A O 1
ATOM 658 N N . PRO A 1 92 ? 0.083 -21.609 -8.523 1 97.81 92 PRO A N 1
ATOM 659 C CA . PRO A 1 92 ? -1.185 -20.938 -8.227 1 97.81 92 PRO A CA 1
ATOM 660 C C . PRO A 1 92 ? -1.103 -19.422 -8.406 1 97.81 92 PRO A C 1
ATOM 662 O O . PRO A 1 92 ? -0.073 -18.812 -8.102 1 97.81 92 PRO A O 1
ATOM 665 N N . VAL A 1 93 ? -2.273 -18.859 -8.914 1 97.62 93 VAL A N 1
ATOM 666 C CA . VAL A 1 93 ? -2.295 -17.422 -9.227 1 97.62 93 VAL A CA 1
ATOM 667 C C . VAL A 1 93 ? -3.514 -16.781 -8.578 1 97.62 93 VAL A C 1
ATOM 669 O O . VAL A 1 93 ? -4.617 -17.328 -8.625 1 97.62 93 VAL A O 1
ATOM 672 N N . ILE A 1 94 ? -3.305 -15.68 -7.945 1 97.62 94 ILE A N 1
ATOM 673 C CA . ILE A 1 94 ? -4.371 -14.797 -7.492 1 97.62 94 ILE A CA 1
ATOM 674 C C . ILE A 1 94 ? -4.332 -13.492 -8.289 1 97.62 94 ILE A C 1
ATOM 676 O O . ILE A 1 94 ? -3.291 -12.836 -8.367 1 97.62 94 ILE A O 1
ATOM 680 N N . ILE A 1 95 ? -5.48 -13.125 -8.898 1 96.31 95 ILE A N 1
ATOM 681 C CA . ILE A 1 95 ? -5.621 -11.859 -9.609 1 96.31 95 ILE A CA 1
ATOM 682 C C . ILE A 1 95 ? -6.395 -10.859 -8.75 1 96.31 95 ILE A C 1
ATOM 684 O O . ILE A 1 95 ? -7.477 -11.172 -8.25 1 96.31 95 ILE A O 1
ATOM 688 N N . THR A 1 96 ? -5.766 -9.688 -8.547 1 95.62 96 THR A N 1
ATOM 689 C CA . THR A 1 96 ? -6.461 -8.609 -7.848 1 95.62 96 THR A CA 1
ATOM 690 C C . THR A 1 96 ? -6.922 -7.539 -8.828 1 95.62 96 THR A C 1
ATOM 692 O O . THR A 1 96 ? -6.141 -7.082 -9.672 1 95.62 96 THR A O 1
ATOM 695 N N . THR A 1 97 ? -8.188 -7.105 -8.727 1 91.06 97 THR A N 1
ATOM 696 C CA . THR A 1 97 ? -8.68 -6.109 -9.68 1 91.06 97 THR A CA 1
ATOM 697 C C . THR A 1 97 ? -9.898 -5.383 -9.109 1 91.06 97 THR A C 1
ATOM 699 O O . THR A 1 97 ? -10.656 -5.949 -8.32 1 91.06 97 THR A O 1
ATOM 702 N N . GLY A 1 98 ? -9.93 -4.117 -9.5 1 90.19 98 GLY A N 1
ATOM 703 C CA . GLY A 1 98 ? -11.141 -3.373 -9.195 1 90.19 98 GLY A CA 1
ATOM 704 C C . GLY A 1 98 ? -12.25 -3.613 -10.203 1 90.19 98 GLY A C 1
ATOM 705 O O . GLY A 1 98 ? -13.383 -3.164 -10 1 90.19 98 GLY A O 1
ATOM 706 N N . ASP A 1 99 ? -11.969 -4.266 -11.281 1 88.5 99 ASP A N 1
ATOM 707 C CA . ASP A 1 99 ? -12.945 -4.594 -12.312 1 88.5 99 ASP A CA 1
ATOM 708 C C . ASP A 1 99 ? -13.703 -5.875 -11.969 1 88.5 99 ASP A C 1
ATOM 710 O O . ASP A 1 99 ? -13.188 -6.977 -12.164 1 88.5 99 ASP A O 1
ATOM 714 N N . GLU A 1 100 ? -14.867 -5.691 -11.562 1 87.62 100 GLU A N 1
ATOM 715 C CA . GLU A 1 100 ? -15.656 -6.848 -11.148 1 87.62 100 GLU A CA 1
ATOM 716 C C . GLU A 1 100 ? -16.641 -7.27 -12.234 1 87.62 100 GLU A C 1
ATOM 718 O O . GLU A 1 100 ? -17.625 -7.965 -11.961 1 87.62 100 GLU A O 1
ATOM 723 N N . SER A 1 101 ? -16.297 -6.867 -13.445 1 91.56 101 SER A N 1
ATOM 724 C CA . SER A 1 101 ? -17.156 -7.242 -14.555 1 91.56 101 SER A CA 1
ATOM 725 C C . SER A 1 101 ? -17.203 -8.758 -14.734 1 91.56 101 SER A C 1
ATOM 727 O O . SER A 1 101 ? -16.25 -9.453 -14.406 1 91.56 101 SER A O 1
ATOM 729 N N . ALA A 1 102 ? -18.281 -9.227 -15.281 1 92.5 102 ALA A N 1
ATOM 730 C CA . ALA A 1 102 ? -18.453 -10.648 -15.555 1 92.5 102 ALA A CA 1
ATOM 731 C C . ALA A 1 102 ? -17.406 -11.156 -16.531 1 92.5 102 ALA A C 1
ATOM 733 O O . ALA A 1 102 ? -16.922 -12.281 -16.406 1 92.5 102 ALA A O 1
ATOM 734 N N . ALA A 1 103 ? -17.125 -10.344 -17.5 1 91.69 103 ALA A N 1
ATOM 735 C CA . ALA A 1 103 ? -16.141 -10.734 -18.516 1 91.69 103 ALA A CA 1
ATOM 736 C C . ALA A 1 103 ? -14.773 -10.969 -17.891 1 91.69 103 ALA A C 1
ATOM 738 O O . ALA A 1 103 ? -14.117 -11.977 -18.172 1 91.69 103 ALA A O 1
ATOM 739 N N . THR A 1 104 ? -14.422 -10.078 -17.016 1 89.44 104 THR A N 1
ATOM 740 C CA . THR A 1 104 ? -13.133 -10.203 -16.344 1 89.44 104 THR A CA 1
ATOM 741 C C . THR A 1 104 ? -13.109 -11.43 -15.43 1 89.44 104 THR A C 1
ATOM 743 O O . THR A 1 104 ? -12.148 -12.203 -15.445 1 89.44 104 THR A O 1
ATOM 746 N N . GLN A 1 105 ? -14.109 -11.633 -14.773 1 90.88 105 GLN A N 1
ATOM 747 C CA . GLN A 1 105 ? -14.195 -12.781 -13.875 1 90.88 105 GLN A CA 1
ATOM 748 C C . GLN A 1 105 ? -14.164 -14.094 -14.648 1 90.88 105 GLN A C 1
ATOM 750 O O . GLN A 1 105 ? -13.516 -15.055 -14.234 1 90.88 105 GLN A O 1
ATOM 755 N N . ALA A 1 106 ? -14.867 -14.109 -15.719 1 93.25 106 ALA A N 1
ATOM 756 C CA . ALA A 1 106 ? -14.891 -15.305 -16.562 1 93.25 106 ALA A CA 1
ATOM 757 C C . ALA A 1 106 ? -13.5 -15.633 -17.078 1 93.25 106 ALA A C 1
ATOM 759 O O . ALA A 1 106 ? -13.109 -16.797 -17.141 1 93.25 106 ALA A O 1
ATOM 760 N N . GLU A 1 107 ? -12.805 -14.648 -17.484 1 91.81 107 GLU A N 1
ATOM 761 C CA . GLU A 1 107 ? -11.445 -14.844 -17.984 1 91.81 107 GLU A CA 1
ATOM 762 C C . GLU A 1 107 ? -10.539 -15.43 -16.906 1 91.81 107 GLU A C 1
ATOM 764 O O . GLU A 1 107 ? -9.773 -16.359 -17.172 1 91.81 107 GL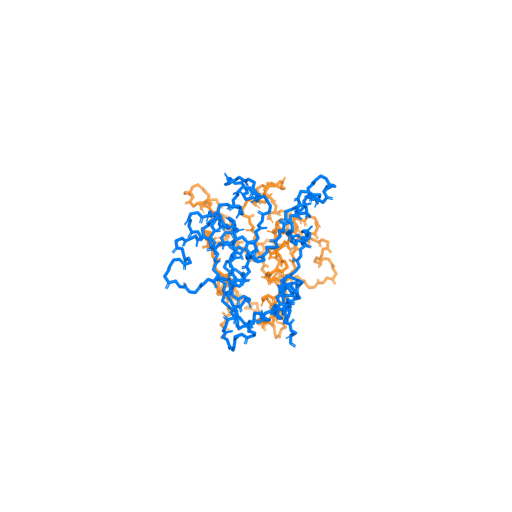U A O 1
ATOM 769 N N . ILE A 1 108 ? -10.656 -14.945 -15.734 1 92.94 108 ILE A N 1
ATOM 770 C CA . ILE A 1 108 ? -9.852 -15.391 -14.602 1 92.94 108 ILE A CA 1
ATOM 771 C C . ILE A 1 108 ? -10.203 -16.844 -14.266 1 92.94 108 ILE A C 1
ATOM 773 O O . ILE A 1 108 ? -9.312 -17.672 -14.094 1 92.94 108 ILE A O 1
ATOM 777 N N . ARG A 1 109 ? -11.43 -17.125 -14.234 1 93.44 109 ARG A N 1
ATOM 778 C CA . ARG A 1 109 ? -11.898 -18.484 -13.938 1 93.44 109 ARG A CA 1
ATOM 779 C C . ARG A 1 109 ? -11.453 -19.469 -15.008 1 93.44 109 ARG A C 1
ATOM 781 O O . ARG A 1 109 ? -11.023 -20.578 -14.703 1 93.44 109 ARG A O 1
ATOM 788 N N . ALA A 1 110 ? -11.578 -19.016 -16.234 1 94.75 110 ALA A N 1
ATOM 789 C CA . ALA A 1 110 ? -11.219 -19.875 -17.359 1 94.75 110 ALA A CA 1
ATOM 790 C C . ALA A 1 110 ? -9.734 -20.25 -17.312 1 94.75 110 ALA A C 1
ATOM 792 O O . ALA A 1 110 ? -9.344 -21.328 -17.766 1 94.75 110 ALA A O 1
ATOM 793 N N . ALA A 1 111 ? -8.938 -19.406 -16.703 1 94.69 111 ALA A N 1
ATOM 794 C CA . ALA A 1 111 ? -7.5 -19.656 -16.625 1 94.69 111 ALA A CA 1
ATOM 795 C C . ALA A 1 111 ? -7.152 -20.484 -15.391 1 94.69 111 ALA A C 1
ATOM 797 O O . ALA A 1 111 ? -6 -20.891 -15.219 1 94.69 111 ALA A O 1
ATOM 798 N N . GLY A 1 112 ? -8.148 -20.703 -14.508 1 95.5 112 GLY A N 1
ATOM 799 C CA . GLY A 1 112 ? -7.918 -21.438 -13.281 1 95.5 112 GLY A CA 1
ATOM 800 C C . GLY A 1 112 ? -7.301 -20.609 -12.172 1 95.5 112 GLY A C 1
ATOM 801 O O . GLY A 1 112 ? -6.695 -21.141 -11.242 1 95.5 112 GLY A O 1
ATOM 802 N N . TRP A 1 113 ? -7.426 -19.328 -12.352 1 96.81 113 TRP A N 1
ATOM 803 C CA . TRP A 1 113 ? -6.824 -18.422 -11.383 1 96.81 113 TRP A CA 1
ATOM 804 C C . TRP A 1 113 ? -7.84 -18.016 -10.32 1 96.81 113 TRP A C 1
ATOM 806 O O . TRP A 1 113 ? -9.047 -18.172 -10.516 1 96.81 113 TRP A O 1
ATOM 816 N N . HIS A 1 114 ? -7.324 -17.547 -9.195 1 96.75 114 HIS A N 1
ATOM 817 C CA . HIS A 1 114 ? -8.156 -17.062 -8.102 1 96.75 114 HIS A CA 1
ATOM 818 C C . HIS A 1 114 ? -8.367 -15.555 -8.188 1 96.75 114 HIS A C 1
ATOM 820 O O . HIS A 1 114 ? -7.535 -14.844 -8.766 1 96.75 114 HIS A O 1
ATOM 826 N N . PHE A 1 115 ? -9.492 -15.227 -7.652 1 94.94 115 PHE A N 1
ATOM 827 C CA . PHE A 1 115 ? -9.93 -13.844 -7.777 1 94.94 115 PHE A CA 1
ATOM 828 C C . PHE A 1 115 ? -10.008 -13.172 -6.414 1 94.94 115 PHE A C 1
ATOM 830 O O . PHE A 1 115 ? -10.531 -13.75 -5.461 1 94.94 115 PHE A O 1
ATOM 837 N N . LEU A 1 116 ? -9.43 -11.898 -6.285 1 96.31 116 LEU A N 1
ATOM 838 C CA . LEU A 1 116 ? -9.539 -11.055 -5.105 1 96.31 116 LEU A CA 1
ATOM 839 C C . LEU A 1 116 ? -9.945 -9.633 -5.492 1 96.31 116 LEU A C 1
ATOM 841 O O . LEU A 1 116 ? -9.141 -8.883 -6.055 1 96.31 116 LEU A O 1
ATOM 845 N N . PRO A 1 117 ? -11.164 -9.227 -5.176 1 95.31 117 PRO A N 1
ATOM 846 C CA . PRO A 1 117 ? -11.625 -7.895 -5.586 1 95.31 117 PRO A CA 1
ATOM 847 C C . PRO A 1 117 ? -10.977 -6.773 -4.781 1 95.31 117 PRO A C 1
ATOM 849 O O . PRO A 1 117 ? -10.703 -6.938 -3.588 1 95.31 117 PRO A O 1
ATOM 852 N N . LYS A 1 118 ? -10.734 -5.641 -5.461 1 94.56 118 LYS A N 1
ATOM 853 C CA . LYS A 1 118 ? -10.312 -4.406 -4.801 1 94.56 118 LYS A CA 1
ATOM 854 C C . LYS A 1 118 ? -11.523 -3.555 -4.414 1 94.56 118 LYS A C 1
ATOM 856 O O . LYS A 1 118 ? -12.531 -3.537 -5.121 1 94.56 118 LYS A O 1
ATOM 861 N N . PRO A 1 119 ? -11.453 -2.871 -3.262 1 95.75 119 PRO A N 1
ATOM 862 C CA . PRO A 1 119 ? -10.32 -2.859 -2.324 1 95.75 119 PRO A CA 1
ATOM 863 C C . PRO A 1 119 ? -10.289 -4.098 -1.429 1 95.75 119 PRO A C 1
ATOM 865 O O . PRO A 1 119 ? -11.344 -4.617 -1.052 1 95.75 119 PRO A O 1
ATOM 868 N N . TYR A 1 120 ? -9.086 -4.496 -1.041 1 96.19 120 TYR A N 1
ATOM 869 C CA . TYR A 1 120 ? -8.883 -5.559 -0.059 1 96.19 120 TYR A CA 1
ATOM 870 C C . TYR A 1 120 ? -7.91 -5.113 1.027 1 96.19 120 TYR A C 1
ATOM 872 O O . TYR A 1 120 ? -7.062 -4.246 0.795 1 96.19 120 TYR A O 1
ATOM 880 N N . ASP A 1 121 ? -8.039 -5.621 2.191 1 95.12 121 ASP A N 1
ATOM 881 C CA . ASP A 1 121 ? -7.02 -5.395 3.207 1 95.12 121 ASP A CA 1
ATOM 882 C C . ASP A 1 121 ? -5.953 -6.484 3.166 1 95.12 121 ASP A C 1
ATOM 884 O O . ASP A 1 121 ? -6.203 -7.586 2.674 1 95.12 121 ASP A O 1
ATOM 888 N N . PRO A 1 122 ? -4.84 -6.195 3.678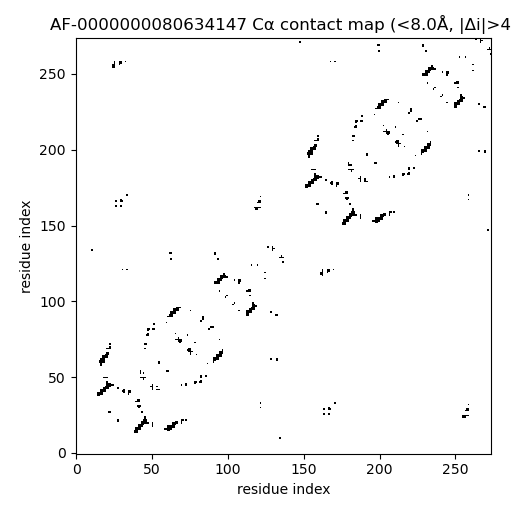 1 96.19 122 PRO A N 1
ATOM 889 C CA . PRO A 1 122 ? -3.729 -7.148 3.617 1 96.19 122 PRO A CA 1
ATOM 890 C C . PRO A 1 122 ? -4.07 -8.492 4.258 1 96.19 122 PRO A C 1
ATOM 892 O O . PRO A 1 122 ? -3.631 -9.539 3.777 1 96.19 122 PRO A O 1
ATOM 895 N N . GLU A 1 123 ? -4.859 -8.523 5.266 1 95.81 123 GLU A N 1
ATOM 896 C CA . GLU A 1 123 ? -5.215 -9.766 5.938 1 95.81 123 GLU A CA 1
ATOM 897 C C . GLU A 1 123 ? -6.07 -10.656 5.043 1 95.81 123 GLU A C 1
ATOM 899 O O . GLU A 1 123 ? -5.938 -11.883 5.066 1 95.81 123 GLU A O 1
ATOM 904 N N . SER A 1 124 ? -6.965 -10.055 4.312 1 97 124 SER A N 1
ATOM 905 C CA . SER A 1 124 ? -7.77 -10.812 3.361 1 97 124 SER A CA 1
ATOM 906 C C . SER A 1 124 ? -6.895 -11.484 2.305 1 97 124 SER A C 1
ATOM 908 O O . SER A 1 124 ? -7.137 -12.625 1.92 1 97 124 SER A O 1
ATOM 910 N N . LEU A 1 125 ? -5.898 -10.758 1.839 1 97.88 125 LEU A N 1
ATOM 911 C CA . LEU A 1 125 ? -4.965 -11.344 0.879 1 97.88 125 LEU A CA 1
ATOM 912 C C . LEU A 1 125 ? -4.184 -12.484 1.508 1 97.88 125 LEU A C 1
ATOM 914 O O . LEU A 1 125 ? -4.047 -13.555 0.905 1 97.88 125 LEU A O 1
ATOM 918 N N . ARG A 1 126 ? -3.713 -12.258 2.703 1 97.25 126 ARG A N 1
ATOM 919 C CA . ARG A 1 126 ? -2.98 -13.297 3.414 1 97.25 126 ARG A CA 1
ATOM 920 C C . ARG A 1 126 ? -3.828 -14.555 3.562 1 97.25 126 ARG A C 1
ATOM 922 O O . ARG A 1 126 ? -3.365 -15.664 3.273 1 97.25 126 ARG A O 1
ATOM 929 N N . ALA A 1 127 ? -5.051 -14.391 4 1 97.19 127 ALA A N 1
ATOM 930 C CA . ALA A 1 127 ? -5.957 -15.516 4.203 1 97.19 127 ALA A CA 1
ATOM 931 C C . ALA A 1 127 ? -6.188 -16.281 2.898 1 97.19 127 ALA A C 1
ATOM 933 O O . ALA A 1 127 ? -6.207 -17.516 2.887 1 97.19 127 ALA A O 1
ATOM 934 N N . LEU A 1 128 ? -6.344 -15.555 1.819 1 97.62 128 LEU A N 1
ATOM 935 C CA . LEU A 1 128 ? -6.578 -16.203 0.53 1 97.62 128 LEU A CA 1
ATOM 936 C C . LEU A 1 128 ? -5.344 -16.969 0.081 1 97.62 128 LEU A C 1
ATOM 938 O O . LEU A 1 128 ? -5.465 -18.094 -0.439 1 97.62 128 LEU A O 1
ATOM 942 N N . ILE A 1 129 ? -4.18 -16.391 0.281 1 97.75 129 ILE A N 1
ATOM 943 C CA . ILE A 1 129 ? -2.932 -17.062 -0.059 1 97.75 129 ILE A CA 1
ATOM 944 C C . ILE A 1 129 ? -2.844 -18.406 0.679 1 97.75 129 ILE A C 1
ATOM 946 O O . ILE A 1 129 ? -2.578 -19.438 0.069 1 97.75 129 ILE A O 1
ATOM 950 N N . LEU A 1 130 ? -3.123 -18.375 1.979 1 96.75 130 LEU A N 1
ATOM 951 C CA . LEU A 1 130 ? -3.027 -19.594 2.791 1 96.75 130 LEU A CA 1
ATOM 952 C C . LEU A 1 130 ? -4.07 -20.609 2.361 1 96.75 130 LEU A C 1
ATOM 954 O O . LEU A 1 130 ? -3.777 -21.812 2.281 1 96.75 130 LEU A O 1
ATOM 958 N N . THR A 1 131 ? -5.223 -20.156 2.053 1 96.75 131 THR A N 1
ATOM 959 C CA . THR A 1 131 ? -6.293 -21.031 1.594 1 96.75 131 THR A CA 1
ATOM 960 C C . THR A 1 131 ? -5.906 -21.719 0.288 1 96.75 131 THR A C 1
ATOM 962 O O . THR A 1 131 ? -6.043 -22.938 0.158 1 96.75 131 THR A O 1
ATOM 965 N N . VAL A 1 132 ? -5.426 -20.938 -0.638 1 96.94 132 VAL A N 1
ATOM 966 C CA . VAL A 1 132 ? -5.066 -21.453 -1.957 1 96.94 132 VAL A CA 1
ATOM 967 C C . VAL A 1 132 ? -3.951 -22.484 -1.826 1 96.94 132 VAL A C 1
ATOM 969 O O . VAL A 1 132 ? -3.936 -23.484 -2.545 1 96.94 132 VAL A O 1
ATOM 972 N N . LEU A 1 133 ? -3.074 -22.266 -0.842 1 95.75 133 LEU A N 1
ATOM 973 C CA . LEU A 1 133 ? -1.911 -23.125 -0.686 1 95.75 133 LEU A CA 1
ATOM 974 C C . LEU A 1 133 ? -2.217 -24.297 0.259 1 95.75 133 LEU A C 1
ATOM 976 O O . LEU A 1 133 ? -1.355 -25.141 0.511 1 95.75 133 LEU A O 1
ATOM 980 N N . GLY A 1 134 ? -3.432 -24.344 0.729 1 92.94 134 GLY A N 1
ATOM 981 C CA . GLY A 1 134 ? -3.811 -25.422 1.639 1 92.94 134 GLY A CA 1
ATOM 982 C C . GLY A 1 134 ? -3.105 -25.344 2.98 1 92.94 134 GLY A C 1
ATOM 983 O O . GLY A 1 134 ? -2.766 -26.359 3.572 1 92.94 134 GLY A O 1
ATOM 984 N N . ARG A 1 135 ? -2.883 -24.109 3.316 1 84.75 135 ARG A N 1
ATOM 985 C CA . ARG A 1 135 ? -2.217 -23.875 4.598 1 84.75 135 ARG A CA 1
ATOM 986 C C . ARG A 1 135 ? -3.172 -23.234 5.602 1 84.75 135 ARG A C 1
ATOM 988 O O . ARG A 1 135 ? -4.133 -22.562 5.219 1 84.75 135 ARG A O 1
ATOM 995 N N . THR A 1 136 ? -3.113 -23.734 6.859 1 71.94 136 THR A N 1
ATOM 996 C CA . THR A 1 136 ? -3.896 -23.125 7.922 1 71.94 136 THR A CA 1
ATOM 997 C C . THR A 1 136 ? -3.035 -22.172 8.75 1 71.94 136 THR A C 1
ATOM 999 O O . THR A 1 136 ? -1.839 -22.406 8.93 1 71.94 136 THR A O 1
ATOM 1002 N N . ASP A 1 137 ? -3.521 -20.938 9.023 1 59.91 137 ASP A N 1
ATOM 1003 C CA . ASP A 1 137 ? -2.834 -19.984 9.891 1 59.91 137 ASP A CA 1
ATOM 1004 C C . ASP A 1 137 ? -2.455 -20.625 11.219 1 59.91 137 ASP A C 1
ATOM 1006 O O . ASP A 1 137 ? -3.154 -21.516 11.703 1 59.91 137 ASP A O 1
ATOM 1010 N N . MET B 1 1 ? 8.539 43.344 27.5 1 33.81 1 MET B N 1
ATOM 1011 C CA . MET B 1 1 ? 7.637 42.625 26.609 1 33.81 1 MET B CA 1
ATOM 1012 C C . MET B 1 1 ? 7.953 41.125 26.594 1 33.81 1 MET B C 1
ATOM 1014 O O . MET B 1 1 ? 9.047 40.719 26.188 1 33.81 1 MET B O 1
ATOM 1018 N N . THR B 1 2 ? 7.352 40.25 27.484 1 38.16 2 THR B N 1
ATOM 1019 C CA . THR B 1 2 ? 7.668 38.906 27.984 1 38.16 2 THR B CA 1
ATOM 1020 C C . THR B 1 2 ? 7.516 37.875 26.875 1 38.16 2 THR B C 1
ATOM 1022 O O . THR B 1 2 ? 6.461 37.781 26.234 1 38.16 2 THR B O 1
ATOM 1025 N N . ASP B 1 3 ? 8.555 37.5 26.156 1 34.69 3 ASP B N 1
ATOM 1026 C CA . ASP B 1 3 ? 8.617 36.469 25.094 1 34.69 3 ASP B CA 1
ATOM 1027 C C . ASP B 1 3 ? 7.918 35.188 25.531 1 34.69 3 ASP B C 1
ATOM 1029 O O . ASP B 1 3 ? 8.336 34.562 26.484 1 34.69 3 ASP B O 1
ATOM 1033 N N . ALA B 1 4 ? 6.547 35.156 25.516 1 41.38 4 ALA B N 1
ATOM 1034 C CA . ALA B 1 4 ? 5.836 33.938 25.891 1 41.38 4 ALA B CA 1
ATOM 1035 C C . ALA B 1 4 ? 6.438 32.719 25.203 1 41.38 4 ALA B C 1
ATOM 1037 O O . ALA B 1 4 ? 6.637 32.719 23.984 1 41.38 4 ALA B O 1
ATOM 1038 N N . PRO B 1 5 ? 7.121 31.828 25.844 1 37.59 5 PRO B N 1
ATOM 1039 C CA . PRO B 1 5 ? 7.703 30.625 25.234 1 37.59 5 PRO B CA 1
ATOM 1040 C C . PRO B 1 5 ? 6.711 29.875 24.359 1 37.59 5 PRO B C 1
ATOM 1042 O O . PRO B 1 5 ? 5.5 29.969 24.547 1 37.59 5 PRO B O 1
ATOM 1045 N N . LEU B 1 6 ? 6.859 29.828 23.078 1 36.59 6 LEU B N 1
ATOM 1046 C CA . LEU B 1 6 ? 6.078 28.938 22.203 1 36.59 6 LEU B CA 1
ATOM 1047 C C . LEU B 1 6 ? 5.699 27.656 22.938 1 36.59 6 LEU B C 1
ATOM 1049 O O . LEU B 1 6 ? 6.566 26.969 23.484 1 36.59 6 LEU B O 1
ATOM 1053 N N . ALA B 1 7 ? 4.66 27.578 23.734 1 35.59 7 ALA B N 1
ATOM 1054 C CA . ALA B 1 7 ? 4.102 26.406 24.391 1 35.59 7 ALA B CA 1
ATOM 1055 C C . ALA B 1 7 ? 4.293 25.156 23.531 1 35.59 7 ALA B C 1
ATOM 1057 O O . ALA B 1 7 ? 3.939 25.156 22.344 1 35.59 7 ALA B O 1
ATOM 1058 N N . GLY B 1 8 ? 5.418 24.438 23.562 1 37.59 8 GLY B N 1
ATOM 1059 C CA . GLY B 1 8 ? 5.672 23.125 22.984 1 37.59 8 GLY B CA 1
ATOM 1060 C C . GLY B 1 8 ? 4.438 22.25 22.906 1 37.59 8 GLY B C 1
ATOM 1061 O O . GLY B 1 8 ? 3.664 22.188 23.859 1 37.59 8 GLY B O 1
ATOM 1062 N N . ARG B 1 9 ? 3.703 22.266 21.766 1 38.97 9 ARG B N 1
ATOM 1063 C CA . ARG B 1 9 ? 2.596 21.328 21.625 1 38.97 9 ARG B CA 1
ATOM 1064 C C . ARG B 1 9 ? 2.801 20.109 22.516 1 38.97 9 ARG B C 1
ATOM 1066 O O . ARG B 1 9 ? 3.846 19.453 22.453 1 38.97 9 ARG B O 1
ATOM 1073 N N . SER B 1 10 ? 2.35 20.094 23.672 1 38.75 10 SER B N 1
ATOM 1074 C CA . SER B 1 10 ? 2.326 19.016 24.656 1 38.75 10 SER B CA 1
ATOM 1075 C C . SER B 1 10 ? 2.414 17.656 24 1 38.75 10 SER B C 1
ATOM 1077 O O . SER B 1 10 ? 1.669 17.359 23.062 1 38.75 10 SER B O 1
ATOM 1079 N N . ALA B 1 11 ? 3.541 16.922 23.828 1 43.12 11 ALA B N 1
ATOM 1080 C CA . ALA B 1 11 ? 3.588 15.477 23.672 1 43.12 11 ALA B CA 1
ATOM 1081 C C . ALA B 1 11 ? 2.35 14.82 24.281 1 43.12 11 ALA B C 1
ATOM 1083 O O . ALA B 1 11 ? 2.299 14.57 25.484 1 43.12 11 ALA B O 1
ATOM 1084 N N . SER B 1 12 ? 1.182 15.344 24.062 1 47.16 12 SER B N 1
ATOM 1085 C CA . SER B 1 12 ? 0.014 14.719 24.672 1 47.16 12 SER B CA 1
ATOM 1086 C C . SER B 1 12 ? 0.119 13.195 24.625 1 47.16 12 SER B C 1
ATOM 1088 O O . SER B 1 12 ? 0.653 12.633 23.672 1 47.16 12 SER B O 1
ATOM 1090 N N . SER B 1 13 ? 0.275 12.508 25.672 1 55.88 13 SER B N 1
ATOM 1091 C CA . SER B 1 13 ? 0.264 11.102 26.078 1 55.88 13 SER B CA 1
ATOM 1092 C C . SER B 1 13 ? -0.636 10.273 25.156 1 55.88 13 SER B C 1
ATOM 1094 O O . SER B 1 13 ? -0.666 9.047 25.25 1 55.88 13 SER B O 1
ATOM 1096 N N . GLY B 1 14 ? -1.397 10.992 24.203 1 72.12 14 GLY B N 1
ATOM 1097 C CA . GLY B 1 14 ? -2.42 10.211 23.547 1 72.12 14 GLY B CA 1
ATOM 1098 C C . GLY B 1 14 ? -1.963 9.648 22.203 1 72.12 14 GLY B C 1
ATOM 1099 O O . GLY B 1 14 ? -0.844 9.914 21.766 1 72.12 14 GLY B O 1
ATOM 1100 N N . THR B 1 15 ? -2.586 8.773 21.703 1 87.44 15 THR B N 1
ATOM 1101 C CA . THR B 1 15 ? -2.371 8.109 20.406 1 87.44 15 THR B CA 1
ATOM 1102 C C . THR B 1 15 ? -2.262 9.141 19.297 1 87.44 15 THR B C 1
ATOM 1104 O O . THR B 1 15 ? -3.119 10.016 19.156 1 87.44 15 THR B O 1
ATOM 1107 N N . LEU B 1 16 ? -1.068 9.219 18.625 1 93.44 16 LEU B N 1
ATOM 1108 C CA . LEU B 1 16 ? -0.857 10.094 17.469 1 93.44 16 LEU B CA 1
ATOM 1109 C C . LEU B 1 16 ? -1.859 9.781 16.359 1 93.44 16 LEU B C 1
ATOM 1111 O O . LEU B 1 16 ? -2.051 8.625 16 1 93.44 16 LEU B O 1
ATOM 1115 N N . THR B 1 17 ? -2.543 10.812 15.906 1 95.19 17 THR B N 1
ATOM 1116 C CA . THR B 1 17 ? -3.486 10.664 14.797 1 95.19 17 THR B CA 1
ATOM 1117 C C . THR B 1 17 ? -2.916 11.266 13.516 1 95.19 17 THR B C 1
ATOM 1119 O O . THR B 1 17 ? -2.559 12.445 13.484 1 95.19 17 THR B O 1
ATOM 1122 N N . VAL B 1 18 ? -2.824 10.461 12.5 1 97.31 18 VAL B N 1
ATOM 1123 C CA . VAL B 1 18 ? -2.32 10.867 11.195 1 97.31 18 VAL B CA 1
ATOM 1124 C C . VAL B 1 18 ? -3.459 10.867 10.18 1 97.31 18 VAL B C 1
ATOM 1126 O O . VAL B 1 18 ? -4.207 9.891 10.078 1 97.31 18 VAL B O 1
ATOM 1129 N N . ALA B 1 19 ? -3.668 12.016 9.5 1 97.44 19 ALA B N 1
ATOM 1130 C CA . ALA B 1 19 ? -4.594 12.086 8.367 1 97.44 19 ALA B CA 1
ATOM 1131 C C . ALA B 1 19 ? -3.867 11.828 7.051 1 97.44 19 ALA B C 1
ATOM 1133 O O . ALA B 1 19 ? -2.748 12.312 6.848 1 97.44 19 ALA B O 1
ATOM 1134 N N . LEU B 1 20 ? -4.484 11.047 6.211 1 96.94 20 LEU B N 1
ATOM 1135 C CA . LEU B 1 20 ? -3.871 10.68 4.938 1 96.94 20 LEU B CA 1
ATOM 1136 C C . LEU B 1 20 ? -4.84 10.906 3.783 1 96.94 20 LEU B C 1
ATOM 1138 O O . LEU B 1 20 ? -5.922 10.32 3.75 1 96.94 20 LEU B O 1
ATOM 1142 N N . LEU B 1 21 ? -4.445 11.82 2.898 1 95.31 21 LEU B N 1
ATOM 1143 C CA . LEU B 1 21 ? -5.137 11.984 1.625 1 95.31 21 LEU B CA 1
ATOM 1144 C C . LEU B 1 21 ? -4.531 11.086 0.554 1 95.31 21 LEU B C 1
ATOM 1146 O O . LEU B 1 21 ? -3.42 11.336 0.081 1 95.31 21 LEU B O 1
ATOM 1150 N N . GLU B 1 22 ? -5.258 10.023 0.164 1 93.5 22 GLU B N 1
ATOM 1151 C CA . GLU B 1 22 ? -4.777 8.961 -0.713 1 93.5 22 GLU B CA 1
ATOM 1152 C C . GLU B 1 22 ? -5.934 8.234 -1.39 1 93.5 22 GLU B C 1
ATOM 1154 O O . GLU B 1 22 ? -6.887 7.824 -0.726 1 93.5 22 GLU B O 1
ATOM 1159 N N . ASP B 1 23 ? -5.82 8.125 -2.727 1 90.62 23 ASP B N 1
ATOM 1160 C CA . ASP B 1 23 ? -6.98 7.578 -3.424 1 90.62 23 ASP B CA 1
ATOM 1161 C C . ASP B 1 23 ? -6.777 6.102 -3.76 1 90.62 23 ASP B C 1
ATOM 1163 O O . ASP B 1 23 ? -7.672 5.457 -4.312 1 90.62 23 ASP B O 1
ATOM 1167 N N . ASP B 1 24 ? -5.684 5.492 -3.479 1 91.31 24 ASP B N 1
ATOM 1168 C CA . ASP B 1 24 ? -5.504 4.047 -3.576 1 91.31 24 ASP B CA 1
ATOM 1169 C C . ASP B 1 24 ? -5.941 3.352 -2.287 1 91.31 24 ASP B C 1
ATOM 1171 O O . ASP B 1 24 ? -5.191 3.322 -1.308 1 91.31 24 ASP B O 1
ATOM 1175 N N . MET B 1 25 ? -7.109 2.729 -2.34 1 93.31 25 MET B N 1
ATOM 1176 C CA . MET B 1 25 ? -7.73 2.215 -1.122 1 93.31 25 MET B CA 1
ATOM 1177 C C . MET B 1 25 ? -6.965 1.007 -0.59 1 93.31 25 MET B C 1
ATOM 1179 O O . MET B 1 25 ? -6.914 0.782 0.62 1 93.31 25 MET B O 1
ATOM 1183 N N . VAL B 1 26 ? -6.383 0.238 -1.438 1 95.56 26 VAL B N 1
ATOM 1184 C CA . VAL B 1 26 ? -5.566 -0.883 -0.979 1 95.56 26 VAL B CA 1
ATOM 1185 C C . VAL B 1 26 ? -4.352 -0.361 -0.219 1 95.56 26 VAL B C 1
ATOM 1187 O O . VAL B 1 26 ? -4.004 -0.882 0.844 1 95.56 26 VAL B O 1
ATOM 1190 N N . LEU B 1 27 ? -3.729 0.646 -0.76 1 95.81 27 LEU B N 1
ATOM 1191 C CA . LEU B 1 27 ? -2.607 1.266 -0.062 1 95.81 27 LEU B CA 1
ATOM 1192 C C . LEU B 1 27 ? -3.049 1.825 1.286 1 95.81 27 LEU B C 1
ATOM 1194 O O . LEU B 1 27 ? -2.35 1.662 2.289 1 95.81 27 LEU B O 1
ATOM 1198 N N . CYS B 1 28 ? -4.184 2.445 1.367 1 96.06 28 CYS B N 1
ATOM 1199 C CA . CYS B 1 28 ? -4.719 2.994 2.607 1 96.06 28 CYS B CA 1
ATOM 1200 C C . CYS B 1 28 ? -4.891 1.901 3.658 1 96.06 28 CYS B C 1
ATOM 1202 O O . CYS B 1 28 ? -4.477 2.066 4.805 1 96.06 28 CYS B O 1
ATOM 1204 N N . LEU B 1 29 ? -5.445 0.846 3.248 1 96.5 29 LEU B N 1
ATOM 1205 C CA . LEU B 1 29 ? -5.695 -0.256 4.172 1 96.5 29 LEU B CA 1
ATOM 1206 C C . LEU B 1 29 ? -4.383 -0.873 4.648 1 96.5 29 LEU B C 1
ATOM 1208 O O . LEU B 1 29 ? -4.258 -1.248 5.816 1 96.5 29 LEU B O 1
ATOM 1212 N N . CYS B 1 30 ? -3.422 -0.958 3.773 1 96.88 30 CYS B N 1
ATOM 1213 C CA . CYS B 1 30 ? -2.096 -1.426 4.164 1 96.88 30 CYS B CA 1
ATOM 1214 C C . CYS B 1 30 ? -1.475 -0.499 5.203 1 96.88 30 CYS B C 1
ATOM 1216 O O . CYS B 1 30 ? -0.975 -0.958 6.23 1 96.88 30 CYS B O 1
ATOM 1218 N N . MET B 1 31 ? -1.544 0.772 4.934 1 97.25 31 MET B N 1
ATOM 1219 C CA . MET B 1 31 ? -0.981 1.774 5.836 1 97.25 31 MET B CA 1
ATOM 1220 C C . MET B 1 31 ? -1.697 1.76 7.18 1 97.25 31 MET B C 1
ATOM 1222 O O . MET B 1 31 ? -1.06 1.876 8.227 1 97.25 31 MET B O 1
ATOM 1226 N N . GLU B 1 32 ? -2.971 1.604 7.137 1 96.44 32 GLU B N 1
ATOM 1227 C CA . GLU B 1 32 ? -3.734 1.537 8.375 1 96.44 32 GLU B CA 1
ATOM 1228 C C . GLU B 1 32 ? -3.271 0.373 9.25 1 96.44 32 GLU B C 1
ATOM 1230 O O . GLU B 1 32 ? -3.115 0.523 10.461 1 96.44 32 GLU B O 1
ATOM 1235 N N . THR B 1 33 ? -3.08 -0.721 8.648 1 96.44 33 THR B N 1
ATOM 1236 C CA . THR B 1 33 ? -2.6 -1.893 9.375 1 96.44 33 THR B CA 1
ATOM 1237 C C . THR B 1 33 ? -1.231 -1.621 9.992 1 96.44 33 THR B C 1
ATOM 1239 O O . THR B 1 33 ? -1.011 -1.902 11.172 1 96.44 33 THR B O 1
ATOM 1242 N N . LEU B 1 34 ? -0.334 -1.037 9.258 1 96.56 34 LEU B N 1
ATOM 1243 C CA . LEU B 1 34 ? 1.011 -0.743 9.742 1 96.56 34 LEU B CA 1
ATOM 1244 C C . LEU B 1 34 ? 0.973 0.289 10.859 1 96.56 34 LEU B C 1
ATOM 1246 O O . LEU B 1 34 ? 1.638 0.122 11.891 1 96.56 34 LEU B O 1
ATOM 1250 N N . PHE B 1 35 ? 0.199 1.291 10.695 1 96.94 35 PHE B N 1
ATOM 1251 C CA . PHE B 1 35 ? 0.105 2.354 11.688 1 96.94 35 PHE B CA 1
ATOM 1252 C C . PHE B 1 35 ? -0.488 1.828 12.984 1 96.94 35 PHE B C 1
ATOM 1254 O O . PHE B 1 35 ? -0.064 2.227 14.07 1 96.94 35 PHE B O 1
ATOM 1261 N N . GLU B 1 36 ? -1.468 0.954 12.82 1 95.06 36 GLU B N 1
ATOM 1262 C CA . GLU B 1 36 ? -2.02 0.315 14.016 1 95.06 36 GLU B CA 1
ATOM 1263 C C . GLU B 1 36 ? -0.945 -0.46 14.773 1 95.06 36 GLU B C 1
ATOM 1265 O O . GLU B 1 36 ? -0.864 -0.38 16 1 95.06 36 GLU B O 1
ATOM 1270 N N . ASP B 1 37 ? -0.138 -1.13 14.102 1 93.44 37 ASP B N 1
ATOM 1271 C CA . ASP B 1 37 ? 0.954 -1.886 14.703 1 93.44 37 ASP B CA 1
ATOM 1272 C C . ASP B 1 37 ? 1.926 -0.959 15.43 1 93.44 37 ASP B C 1
ATOM 1274 O O . ASP B 1 37 ? 2.553 -1.357 16.422 1 93.44 37 ASP B O 1
ATOM 1278 N N . TRP B 1 38 ? 2.043 0.265 14.961 1 93.88 38 TRP B N 1
ATOM 1279 C CA . TRP B 1 38 ? 2.963 1.237 15.547 1 93.88 38 TRP B CA 1
ATOM 1280 C C . TRP B 1 38 ? 2.303 1.992 16.688 1 93.88 38 TRP B C 1
ATOM 1282 O O . TRP B 1 38 ? 2.916 2.877 17.297 1 93.88 38 TRP B O 1
ATOM 1292 N N . GLY B 1 39 ? 1.031 1.722 16.953 1 95.12 39 GLY B N 1
ATOM 1293 C CA . GLY B 1 39 ? 0.31 2.398 18.016 1 95.12 39 GLY B CA 1
ATOM 1294 C C . GLY B 1 39 ? -0.184 3.777 17.625 1 95.12 39 GLY B C 1
ATOM 1295 O O . GLY B 1 39 ? -0.38 4.641 18.469 1 95.12 39 GLY B O 1
ATOM 1296 N N . MET B 1 40 ? -0.37 4.039 16.312 1 95.88 40 MET B N 1
ATOM 1297 C CA . MET B 1 40 ? -0.888 5.293 15.773 1 95.88 40 MET B CA 1
ATOM 1298 C C . MET B 1 40 ? -2.256 5.082 15.133 1 95.88 40 MET B C 1
ATOM 1300 O O . MET B 1 40 ? -2.609 3.963 14.766 1 95.88 40 MET B O 1
ATOM 1304 N N . GLN B 1 41 ? -2.977 6.109 15.102 1 94.94 41 GLN B N 1
ATOM 1305 C CA . GLN B 1 41 ? -4.246 6.078 14.383 1 94.94 41 GLN B CA 1
ATOM 1306 C C . GLN B 1 41 ? -4.113 6.734 13.008 1 94.94 41 GLN B C 1
ATOM 1308 O O . GLN B 1 41 ? -3.578 7.84 12.891 1 94.94 41 GLN B O 1
ATOM 1313 N N . LEU B 1 42 ? -4.531 6.043 12.047 1 96.88 42 LEU B N 1
ATOM 1314 C CA . LEU B 1 42 ? -4.535 6.586 10.695 1 96.88 42 LEU B CA 1
ATOM 1315 C C . LEU B 1 42 ? -5.965 6.789 10.195 1 96.88 42 LEU B C 1
ATOM 1317 O O . LEU B 1 42 ? -6.789 5.875 10.273 1 96.88 42 LEU B O 1
ATOM 1321 N N . VAL B 1 43 ? -6.262 7.992 9.75 1 96.25 43 VAL B N 1
ATOM 1322 C CA . VAL B 1 43 ? -7.523 8.312 9.094 1 96.25 43 VAL B CA 1
ATOM 1323 C C . VAL B 1 43 ? -7.27 8.688 7.641 1 96.25 43 VAL B C 1
ATOM 1325 O O . VAL B 1 43 ? -6.645 9.711 7.355 1 96.25 43 VAL B O 1
ATOM 1328 N N . SER B 1 44 ? -7.73 7.816 6.727 1 96 44 SER B N 1
ATOM 1329 C CA . SER B 1 44 ? -7.438 8.047 5.316 1 96 44 SER B CA 1
ATOM 1330 C C . SER B 1 44 ? -8.711 8.258 4.512 1 96 44 SER B C 1
ATOM 1332 O O . SER B 1 44 ? -9.781 7.77 4.895 1 96 44 SER B O 1
ATOM 1334 N N . ALA B 1 45 ? -8.617 9.039 3.473 1 93.69 45 ALA B N 1
ATOM 1335 C CA . ALA B 1 45 ? -9.719 9.25 2.535 1 93.69 45 ALA B CA 1
ATOM 1336 C C . ALA B 1 45 ? -9.188 9.703 1.173 1 93.69 45 ALA B C 1
ATOM 1338 O O . ALA B 1 45 ? -8.078 10.227 1.07 1 93.69 45 ALA B O 1
ATOM 1339 N N . PRO B 1 46 ? -10.016 9.531 0.168 1 92.5 46 PRO B N 1
ATOM 1340 C CA . PRO B 1 46 ? -9.555 9.852 -1.186 1 92.5 46 PRO B CA 1
ATOM 1341 C C . PRO B 1 46 ? -9.781 11.312 -1.555 1 92.5 46 PRO B C 1
ATOM 1343 O O . PRO B 1 46 ? -9.242 11.789 -2.559 1 92.5 46 PRO B O 1
ATOM 1346 N N . THR B 1 47 ? -10.625 11.992 -0.732 1 91.94 47 THR B N 1
ATOM 1347 C CA . THR B 1 47 ? -10.938 13.391 -1.015 1 91.94 47 THR B CA 1
ATOM 1348 C C . THR B 1 47 ? -10.914 14.219 0.267 1 91.94 47 THR B C 1
ATOM 1350 O O . THR B 1 47 ? -11.094 13.688 1.362 1 91.94 47 THR B O 1
ATOM 1353 N N . PRO B 1 48 ? -10.664 15.523 0.064 1 93.5 48 PRO B N 1
ATOM 1354 C CA . PRO B 1 48 ? -10.703 16.391 1.242 1 93.5 48 PRO B CA 1
ATOM 1355 C C . PRO B 1 48 ? -12.023 16.312 1.992 1 93.5 48 PRO B C 1
ATOM 1357 O O . PRO B 1 48 ? -12.039 16.219 3.223 1 93.5 48 PRO B O 1
ATOM 1360 N N . ALA B 1 49 ? -13.102 16.344 1.241 1 92.88 49 ALA B N 1
ATOM 1361 C CA . ALA B 1 49 ? -14.422 16.312 1.863 1 92.88 49 ALA B CA 1
ATOM 1362 C C . ALA B 1 49 ? -14.617 15.031 2.668 1 92.88 49 ALA B C 1
ATOM 1364 O O . ALA B 1 49 ? -15.078 15.078 3.812 1 92.88 49 ALA B O 1
ATOM 1365 N N . ALA B 1 50 ? -14.258 13.945 2.109 1 93.56 50 ALA B N 1
ATOM 1366 C CA . ALA B 1 50 ? -14.375 12.664 2.795 1 93.56 50 ALA B CA 1
ATOM 1367 C C . ALA B 1 50 ? -13.469 12.609 4.02 1 93.56 50 ALA B C 1
ATOM 1369 O O . ALA B 1 50 ? -13.844 12.055 5.055 1 93.56 50 ALA B O 1
ATOM 1370 N N . LEU B 1 51 ? -12.273 13.188 3.852 1 94.75 51 LEU B N 1
ATOM 1371 C CA . LEU B 1 51 ? -11.32 13.203 4.953 1 94.75 51 LEU B CA 1
ATOM 1372 C C . LEU B 1 51 ? -11.844 14.039 6.117 1 94.75 51 LEU B C 1
ATOM 1374 O O . LEU B 1 51 ? -11.773 13.609 7.273 1 94.75 51 LEU B O 1
ATOM 1378 N N . LEU B 1 52 ? -12.375 15.164 5.793 1 94.88 52 LEU B N 1
ATOM 1379 C CA . LEU B 1 52 ? -12.906 16.062 6.82 1 94.88 52 LEU B CA 1
ATOM 1380 C C . LEU B 1 52 ? -14.102 15.414 7.52 1 94.88 52 LEU B C 1
ATOM 1382 O O . LEU B 1 52 ? -14.258 15.547 8.734 1 94.88 52 LEU B O 1
ATOM 1386 N N . ASP B 1 53 ? -14.883 14.742 6.773 1 94.69 53 ASP B N 1
ATOM 1387 C CA . ASP B 1 53 ? -16.016 14.016 7.352 1 94.69 53 ASP B CA 1
ATOM 1388 C C . ASP B 1 53 ? -15.531 12.938 8.32 1 94.69 53 ASP B C 1
ATOM 1390 O O . ASP B 1 53 ? -16.109 12.75 9.391 1 94.69 53 ASP B O 1
ATOM 1394 N N . ALA B 1 54 ? -14.492 12.266 7.91 1 93.12 54 ALA B N 1
ATOM 1395 C CA . ALA B 1 54 ? -13.945 11.188 8.734 1 93.12 54 ALA B CA 1
ATOM 1396 C C . ALA B 1 54 ? -13.328 11.742 10.016 1 93.12 54 ALA B C 1
ATOM 1398 O O . ALA B 1 54 ? -13.344 11.078 11.055 1 93.12 54 ALA B O 1
ATOM 1399 N N . LEU B 1 55 ? -12.773 12.914 9.883 1 90.38 55 LEU B N 1
ATOM 1400 C CA . LEU B 1 55 ? -12.133 13.547 11.031 1 90.38 55 LEU B CA 1
ATOM 1401 C C . LEU B 1 55 ? -13.164 14.18 11.953 1 90.38 55 LEU B C 1
ATOM 1403 O O . LEU B 1 55 ? -12.883 14.43 13.125 1 90.38 55 LEU B O 1
ATOM 1407 N N . ASN B 1 56 ? -14.359 14.5 11.305 1 79.69 56 ASN B N 1
ATOM 1408 C CA . ASN B 1 56 ? -15.391 15.234 12.031 1 79.69 56 ASN B CA 1
ATOM 1409 C C . ASN B 1 56 ? -15.891 14.445 13.242 1 79.69 56 ASN B C 1
ATOM 1411 O O . ASN B 1 56 ? -16.219 13.266 13.125 1 79.69 56 ASN B O 1
ATOM 1415 N N . GLY B 1 57 ? -15.844 15.031 14.383 1 69.88 57 GLY B N 1
ATOM 1416 C CA . GLY B 1 57 ? -16.328 14.492 15.648 1 69.88 57 GLY B CA 1
ATOM 1417 C C . GLY B 1 57 ? -15.211 13.961 16.531 1 69.88 57 GLY B C 1
ATOM 1418 O O . GLY B 1 57 ? -15.461 13.547 17.656 1 69.88 57 GLY B O 1
ATOM 1419 N N . GLY B 1 58 ? -14.055 13.891 15.82 1 68.06 58 GLY B N 1
ATOM 1420 C CA . GLY B 1 58 ? -12.945 13.406 16.609 1 68.06 58 GLY B CA 1
ATOM 1421 C C . GLY B 1 58 ? -11.844 14.438 16.797 1 68.06 58 GLY B C 1
ATOM 1422 O O . GLY B 1 58 ? -12.062 15.625 16.562 1 68.06 58 GLY B O 1
ATOM 1423 N N . ALA B 1 59 ? -10.812 14.023 17.438 1 72.19 59 ALA B N 1
ATOM 1424 C CA . ALA B 1 59 ? -9.633 14.859 17.641 1 72.19 59 ALA B CA 1
ATOM 1425 C C . ALA B 1 59 ? -9 15.25 16.312 1 72.19 59 ALA B C 1
ATOM 1427 O O . ALA B 1 59 ? -9.078 14.492 15.336 1 72.19 59 ALA B O 1
ATOM 1428 N N . LEU B 1 60 ? -8.531 16.469 16.281 1 88.25 60 LEU B N 1
ATOM 1429 C CA . LEU B 1 60 ? -7.762 16.938 15.133 1 88.25 60 LEU B CA 1
ATOM 1430 C C . LEU B 1 60 ? -6.531 16.078 14.906 1 88.25 60 LEU B C 1
ATOM 1432 O O . LEU B 1 60 ? -5.902 15.625 15.867 1 88.25 60 LEU B O 1
ATOM 1436 N N . PRO B 1 61 ? -6.258 15.852 13.688 1 95.88 61 PRO B N 1
ATOM 1437 C CA . PRO B 1 61 ? -5.023 15.102 13.445 1 95.88 61 PRO B CA 1
ATOM 1438 C C . PRO B 1 61 ? -3.77 15.883 13.836 1 95.88 61 PRO B C 1
ATOM 1440 O O . PRO B 1 61 ? -3.797 17.109 13.891 1 95.88 61 PRO B O 1
ATOM 1443 N N . ASP B 1 62 ? -2.775 15.125 14.125 1 95.94 62 ASP B N 1
ATOM 1444 C CA . ASP B 1 62 ? -1.504 15.742 14.484 1 95.94 62 ASP B CA 1
ATOM 1445 C C . ASP B 1 62 ? -0.711 16.125 13.234 1 95.94 62 ASP B C 1
ATOM 1447 O O . ASP B 1 62 ? 0.161 17 13.297 1 95.94 62 ASP B O 1
ATOM 1451 N N . ILE B 1 63 ? -0.994 15.5 12.148 1 97.62 63 ILE B N 1
ATOM 1452 C CA . ILE B 1 63 ? -0.258 15.734 10.914 1 97.62 63 ILE B CA 1
ATOM 1453 C C . ILE B 1 63 ? -1.077 15.234 9.727 1 97.62 63 ILE B C 1
ATOM 1455 O O . ILE B 1 63 ? -1.865 14.289 9.859 1 97.62 63 ILE B O 1
ATOM 1459 N N . LEU B 1 64 ? -0.889 15.938 8.57 1 97.5 64 LEU B N 1
ATOM 1460 C CA . LEU B 1 64 ? -1.512 15.547 7.312 1 97.5 64 LEU B CA 1
ATOM 1461 C C . LEU B 1 64 ? -0.465 15.047 6.32 1 97.5 64 LEU B C 1
ATOM 1463 O O . LEU B 1 64 ? 0.534 15.727 6.074 1 97.5 64 LEU B O 1
ATOM 1467 N N . VAL B 1 65 ? -0.638 13.844 5.836 1 97.62 65 VAL B N 1
ATOM 1468 C CA . VAL B 1 65 ? 0.14 13.305 4.723 1 97.62 65 VAL B CA 1
ATOM 1469 C C . VAL B 1 65 ? -0.722 13.266 3.465 1 97.62 65 VAL B C 1
ATOM 1471 O O . VAL B 1 65 ? -1.865 12.805 3.502 1 97.62 65 VAL B O 1
ATOM 1474 N N . ALA B 1 66 ? -0.166 13.781 2.385 1 96.12 66 ALA B N 1
ATOM 1475 C CA . ALA B 1 66 ? -0.966 13.836 1.164 1 96.12 66 ALA B CA 1
ATOM 1476 C C . ALA B 1 66 ? -0.137 13.445 -0.055 1 96.12 66 ALA B C 1
ATOM 1478 O O . ALA B 1 66 ? 1.015 13.859 -0.192 1 96.12 66 ALA B O 1
ATOM 1479 N N . ASP B 1 67 ? -0.74 12.609 -0.905 1 92.94 67 ASP B N 1
ATOM 1480 C CA . ASP B 1 67 ? -0.162 12.367 -2.223 1 92.94 67 ASP B CA 1
ATOM 1481 C C . ASP B 1 67 ? -0.326 13.586 -3.129 1 92.94 67 ASP B C 1
ATOM 1483 O O . ASP B 1 67 ? -1.411 14.164 -3.209 1 92.94 67 ASP B O 1
ATOM 1487 N N . TYR B 1 68 ? 0.816 13.859 -3.773 1 87.56 68 TYR B N 1
ATOM 1488 C CA . TYR B 1 68 ? 0.772 15 -4.68 1 87.56 68 TYR B CA 1
ATOM 1489 C C . TYR B 1 68 ? -0.169 14.734 -5.848 1 87.56 68 TYR B C 1
ATOM 1491 O O . TYR B 1 68 ? -0.922 15.617 -6.262 1 87.56 68 TYR B O 1
ATOM 1499 N N . HIS B 1 69 ? -0.109 13.547 -6.348 1 81.31 69 HIS B N 1
ATOM 1500 C CA . HIS B 1 69 ? -0.978 13.172 -7.461 1 81.31 69 HIS B CA 1
ATOM 1501 C C . HIS B 1 69 ? -2.127 12.289 -6.992 1 81.31 69 HIS B C 1
ATOM 1503 O O . HIS B 1 69 ? -1.954 11.078 -6.828 1 81.31 69 HIS B O 1
ATOM 1509 N N . LEU B 1 70 ? -3.246 12.852 -6.648 1 74.38 70 LEU B N 1
ATOM 1510 C CA . LEU B 1 70 ? -4.438 12.117 -6.242 1 74.38 70 LEU B CA 1
ATOM 1511 C C . LEU B 1 70 ? -5.277 11.719 -7.453 1 74.38 70 LEU B C 1
ATOM 1513 O O . LEU B 1 70 ? -6.297 12.352 -7.738 1 74.38 70 LEU B O 1
ATOM 1517 N N . GLY B 1 71 ? -4.469 11.086 -8.352 1 60.09 71 GLY B N 1
ATOM 1518 C CA . GLY B 1 71 ? -5.117 10.555 -9.539 1 60.09 71 GLY B CA 1
ATOM 1519 C C . GLY B 1 71 ? -6.164 11.484 -10.117 1 60.09 71 GLY B C 1
ATOM 1520 O O . GLY B 1 71 ? -5.859 12.625 -10.477 1 60.09 71 GLY B O 1
ATOM 1521 N N . ARG B 1 72 ? -7.449 10.945 -9.883 1 54.38 72 ARG B N 1
ATOM 1522 C CA . ARG B 1 72 ? -8.664 11.508 -10.453 1 54.38 72 ARG B CA 1
ATOM 1523 C C . ARG B 1 72 ? -9.109 12.75 -9.688 1 54.38 72 ARG B C 1
ATOM 1525 O O . ARG B 1 72 ? -9.891 13.555 -10.203 1 54.38 72 ARG B O 1
ATOM 1532 N N . HIS B 1 73 ? -8.602 12.812 -8.57 1 54.81 73 HIS B N 1
ATOM 1533 C CA . HIS B 1 73 ? -9.242 13.789 -7.691 1 54.81 73 HIS B CA 1
ATOM 1534 C C . HIS B 1 73 ? -8.43 15.07 -7.598 1 54.81 73 HIS B C 1
ATOM 1536 O O . HIS B 1 73 ? -8.664 15.898 -6.719 1 54.81 73 HIS B O 1
ATOM 1542 N N . GLY B 1 74 ? -7.434 15.211 -8.484 1 61.38 74 GLY B N 1
ATOM 1543 C CA . GLY B 1 74 ? -6.781 16.5 -8.586 1 61.38 74 GLY B CA 1
ATOM 1544 C C . GLY B 1 74 ? -5.371 16.516 -8.031 1 61.38 74 GLY B C 1
ATOM 1545 O O . GLY B 1 74 ? -4.801 15.453 -7.766 1 61.38 74 GLY B O 1
ATOM 1546 N N . LYS B 1 75 ? -4.867 17.844 -7.969 1 69.5 75 LYS B N 1
ATOM 1547 C CA . LYS B 1 75 ? -3.506 18.062 -7.488 1 69.5 75 LYS B CA 1
ATOM 1548 C C . LYS B 1 75 ? -3.494 18.359 -5.988 1 69.5 75 LYS B C 1
ATOM 1550 O O . LYS B 1 75 ? -4.406 19 -5.469 1 69.5 75 LYS B O 1
ATOM 1555 N N . ALA B 1 76 ? -2.457 17.781 -5.242 1 73.06 76 ALA B N 1
ATOM 1556 C CA . ALA B 1 76 ? -2.307 17.781 -3.789 1 73.06 76 ALA B CA 1
ATOM 1557 C C . ALA B 1 76 ? -2.357 19.203 -3.229 1 73.06 76 ALA B C 1
ATOM 1559 O O . ALA B 1 76 ? -3.037 19.469 -2.234 1 73.06 76 ALA B O 1
ATOM 1560 N N . PRO B 1 77 ? -1.908 20.234 -3.93 1 82.06 77 PRO B N 1
ATOM 1561 C CA . PRO B 1 77 ? -1.865 21.516 -3.215 1 82.06 77 PRO B CA 1
ATOM 1562 C C . PRO B 1 77 ? -3.256 22.078 -2.932 1 82.06 77 PRO B C 1
ATOM 1564 O O . PRO B 1 77 ? -3.51 22.578 -1.835 1 82.06 77 PRO B O 1
ATOM 1567 N N . GLU B 1 78 ? -4.098 21.938 -3.865 1 87.06 78 GLU B N 1
ATOM 1568 C CA . GLU B 1 78 ? -5.441 22.453 -3.65 1 87.06 78 GLU B CA 1
ATOM 1569 C C . GLU B 1 78 ? -6.199 21.625 -2.613 1 87.06 78 GLU B C 1
ATOM 1571 O O . GLU B 1 78 ? -6.898 22.188 -1.763 1 87.06 78 GLU B O 1
ATOM 1576 N N . SER B 1 79 ? -6.094 20.375 -2.695 1 91.75 79 SER B N 1
ATOM 1577 C CA . SER B 1 79 ? -6.75 19.469 -1.751 1 91.75 79 SER B CA 1
ATOM 1578 C C . SER B 1 79 ? -6.234 19.688 -0.332 1 91.75 79 SER B C 1
ATOM 1580 O O . SER B 1 79 ? -7.016 19.703 0.622 1 91.75 79 SER B O 1
ATOM 1582 N N . VAL B 1 80 ? -4.961 19.891 -0.209 1 94.62 80 VAL B N 1
ATOM 1583 C CA . VAL B 1 80 ? -4.34 20.125 1.092 1 94.62 80 VAL B CA 1
ATOM 1584 C C . VAL B 1 80 ? -4.844 21.438 1.683 1 94.62 80 VAL B C 1
ATOM 1586 O O . VAL B 1 80 ? -5.203 21.5 2.861 1 94.62 80 VAL B O 1
ATOM 1589 N N . ARG B 1 81 ? -4.898 22.422 0.888 1 93.56 81 ARG B N 1
ATOM 1590 C CA . ARG B 1 81 ? -5.344 23.734 1.354 1 93.56 81 ARG B CA 1
ATOM 1591 C C . ARG B 1 81 ? -6.793 23.688 1.83 1 93.56 81 ARG B C 1
ATOM 1593 O O . ARG B 1 81 ? -7.16 24.359 2.789 1 93.56 81 ARG B O 1
ATOM 1600 N N . GLU B 1 82 ? -7.562 22.891 1.146 1 92.81 82 GLU B N 1
ATOM 1601 C CA . GLU B 1 82 ? -8.945 22.703 1.565 1 92.81 82 GLU B CA 1
ATOM 1602 C C . GLU B 1 82 ? -9.023 22.094 2.961 1 92.81 82 GLU B C 1
ATOM 1604 O O . GLU B 1 82 ? -9.812 22.531 3.797 1 92.81 82 GLU B O 1
ATOM 1609 N N . VAL B 1 83 ? -8.242 21.141 3.232 1 94.44 83 VAL B N 1
ATOM 1610 C CA . VAL B 1 83 ? -8.211 20.5 4.543 1 94.44 83 VAL B CA 1
ATOM 1611 C C . VAL B 1 83 ? -7.719 21.484 5.594 1 94.44 83 VAL B C 1
ATOM 1613 O O . VAL B 1 83 ? -8.32 21.625 6.66 1 94.44 83 VAL B O 1
ATOM 1616 N N . LEU B 1 84 ? -6.676 22.219 5.227 1 95.19 84 LEU B N 1
ATOM 1617 C CA . LEU B 1 84 ? -6.074 23.156 6.172 1 95.19 84 LEU B CA 1
ATOM 1618 C C . LEU B 1 84 ? -7.039 24.281 6.512 1 95.19 84 LEU B C 1
ATOM 1620 O O . LEU B 1 84 ? -7.039 24.781 7.637 1 95.19 84 LEU B O 1
ATOM 1624 N N . ALA B 1 85 ? -7.844 24.625 5.566 1 94 85 ALA B N 1
ATOM 1625 C CA . ALA B 1 85 ? -8.82 25.688 5.789 1 94 85 ALA B CA 1
ATOM 1626 C C . ALA B 1 85 ? -9.82 25.297 6.871 1 94 85 ALA B C 1
ATOM 1628 O O . ALA B 1 85 ? -10.336 26.156 7.586 1 94 85 ALA B O 1
ATOM 1629 N N . ASP B 1 86 ? -10.055 24.078 7.012 1 92.44 86 ASP B N 1
ATOM 1630 C CA . ASP B 1 86 ? -11.047 23.594 7.965 1 92.44 86 ASP B CA 1
ATOM 1631 C C . ASP B 1 86 ? -10.398 23.25 9.305 1 92.44 86 ASP B C 1
ATOM 1633 O O . ASP B 1 86 ? -10.898 23.641 10.359 1 92.44 86 ASP B O 1
ATOM 1637 N N . VAL B 1 87 ? -9.25 22.609 9.273 1 92 87 VAL B N 1
ATOM 1638 C CA . VAL B 1 87 ? -8.648 22.062 10.484 1 92 87 VAL B CA 1
ATOM 1639 C C . VAL B 1 87 ? -7.695 23.078 11.102 1 92 87 VAL B C 1
ATOM 1641 O O . VAL B 1 87 ? -7.445 23.047 12.312 1 92 87 VAL B O 1
ATOM 1644 N N . GLY B 1 88 ? -7.082 23.953 10.258 1 91.25 88 GLY B N 1
ATOM 1645 C CA . GLY B 1 88 ? -6.113 24.938 10.711 1 91.25 88 GLY B CA 1
ATOM 1646 C C . GLY B 1 88 ? -4.816 24.906 9.922 1 91.25 88 GLY B C 1
ATOM 1647 O O . GLY B 1 88 ? -4.27 23.844 9.656 1 91.25 88 GLY B O 1
ATOM 1648 N N . SER B 1 89 ? -4.27 26.047 9.672 1 89 89 SER B N 1
ATOM 1649 C CA . SER B 1 89 ? -3.104 26.188 8.805 1 89 89 SER B CA 1
ATOM 1650 C C . SER B 1 89 ? -1.827 25.75 9.516 1 89 89 SER B C 1
ATOM 1652 O O . SER B 1 89 ? -0.79 25.562 8.875 1 89 89 SER B O 1
ATOM 1654 N N . ALA B 1 90 ? -1.945 25.609 10.773 1 93.12 90 ALA B N 1
ATOM 1655 C CA . ALA B 1 90 ? -0.756 25.25 11.547 1 93.12 90 ALA B CA 1
ATOM 1656 C C . ALA B 1 90 ? -0.504 23.75 11.492 1 93.12 90 ALA B C 1
ATOM 1658 O O . ALA B 1 90 ? 0.549 23.281 11.922 1 93.12 90 ALA B O 1
ATOM 1659 N N . LEU B 1 91 ? -1.429 23 10.992 1 96.19 91 LEU B N 1
ATOM 1660 C CA . LEU B 1 91 ? -1.272 21.547 10.883 1 96.19 91 LEU B CA 1
ATOM 1661 C C . LEU B 1 91 ? -0.079 21.188 10 1 96.19 91 LEU B C 1
ATOM 1663 O O . LEU B 1 91 ? -0.034 21.578 8.828 1 96.19 91 LEU B O 1
ATOM 1667 N N . PRO B 1 92 ? 0.894 20.5 10.586 1 97.81 92 PRO B N 1
ATOM 1668 C CA . PRO B 1 92 ? 2.014 20.078 9.734 1 97.81 92 PRO B CA 1
ATOM 1669 C C . PRO B 1 92 ? 1.579 19.172 8.586 1 97.81 92 PRO B C 1
ATOM 1671 O O . PRO B 1 92 ? 0.676 18.359 8.758 1 97.81 92 PRO B O 1
ATOM 1674 N N . VAL B 1 93 ? 2.299 19.375 7.402 1 97.62 93 VAL B N 1
ATOM 1675 C CA . VAL B 1 93 ? 1.916 18.641 6.199 1 97.62 93 VAL B CA 1
ATOM 1676 C C . VAL B 1 93 ? 3.145 17.969 5.59 1 97.62 93 VAL B C 1
ATOM 1678 O O . VAL B 1 93 ? 4.215 18.578 5.5 1 97.62 93 VAL B O 1
ATOM 1681 N N . ILE B 1 94 ? 3.01 16.75 5.242 1 97.56 94 ILE B N 1
ATOM 1682 C CA . ILE B 1 94 ? 3.979 16.031 4.418 1 97.56 94 ILE B CA 1
ATOM 1683 C C . ILE B 1 94 ? 3.365 15.719 3.057 1 97.56 94 ILE B C 1
ATOM 1685 O O . ILE B 1 94 ? 2.277 15.141 2.973 1 97.56 94 ILE B O 1
ATOM 1689 N N . ILE B 1 95 ? 4.059 16.125 1.982 1 96.25 95 ILE B N 1
ATOM 1690 C CA . ILE B 1 95 ? 3.648 15.812 0.617 1 96.25 95 ILE B CA 1
ATOM 1691 C C . ILE B 1 95 ? 4.504 14.672 0.067 1 96.25 95 ILE B C 1
ATOM 1693 O O . ILE B 1 95 ? 5.734 14.727 0.129 1 96.25 95 ILE B O 1
ATOM 1697 N N . THR B 1 96 ? 3.799 13.617 -0.404 1 95.56 96 THR B N 1
ATOM 1698 C CA . THR B 1 96 ? 4.5 12.531 -1.072 1 95.56 96 THR B CA 1
ATOM 1699 C C . THR B 1 96 ? 4.297 12.602 -2.582 1 95.56 96 THR B C 1
ATOM 1701 O O . THR B 1 96 ? 3.166 12.75 -3.055 1 95.56 96 THR B O 1
ATOM 1704 N N . THR B 1 97 ? 5.387 12.477 -3.357 1 90.94 97 THR B N 1
ATOM 1705 C CA . THR B 1 97 ? 5.246 12.578 -4.805 1 90.94 97 THR B CA 1
ATOM 1706 C C . THR B 1 97 ? 6.422 11.914 -5.512 1 90.94 97 THR B C 1
ATOM 1708 O O . THR B 1 97 ? 7.531 11.867 -4.977 1 90.94 97 THR B O 1
ATOM 1711 N N . GLY B 1 98 ? 6.043 11.344 -6.656 1 90.19 98 GLY B N 1
ATOM 1712 C CA . GLY B 1 98 ? 7.105 10.852 -7.523 1 90.19 98 GLY B CA 1
ATOM 1713 C C . GLY B 1 98 ? 7.723 11.945 -8.375 1 90.19 98 GLY B C 1
ATOM 1714 O O . GLY B 1 98 ? 8.727 11.711 -9.055 1 90.19 98 GLY B O 1
ATOM 1715 N N . ASP B 1 99 ? 7.141 13.094 -8.398 1 88.5 99 ASP B N 1
ATOM 1716 C CA . ASP B 1 99 ? 7.645 14.242 -9.148 1 88.5 99 ASP B CA 1
ATOM 1717 C C . ASP B 1 99 ? 8.703 15 -8.352 1 88.5 99 ASP B C 1
ATOM 1719 O O . ASP B 1 99 ? 8.375 15.797 -7.473 1 88.5 99 ASP B O 1
ATOM 1723 N N . GLU B 1 100 ? 9.883 14.805 -8.734 1 87.75 100 GLU B N 1
ATOM 1724 C CA . GLU B 1 100 ? 10.969 15.438 -7.996 1 87.75 100 GLU B CA 1
ATOM 1725 C C . GLU B 1 100 ? 11.477 16.688 -8.719 1 87.75 100 GLU B C 1
ATOM 1727 O O . GLU B 1 100 ? 12.594 17.141 -8.469 1 87.75 100 GLU B O 1
ATOM 1732 N N . SER B 1 101 ? 10.594 17.219 -9.539 1 91.5 101 SER B N 1
ATOM 1733 C CA . SER B 1 101 ? 10.984 18.422 -10.258 1 91.5 101 SER B CA 1
ATOM 1734 C C . SER B 1 101 ? 11.234 19.578 -9.297 1 91.5 101 SER B C 1
ATOM 1736 O O . SER B 1 101 ? 10.656 19.641 -8.211 1 91.5 101 SER B O 1
ATOM 1738 N N . ALA B 1 102 ? 12.055 20.484 -9.711 1 92.44 102 ALA B N 1
ATOM 1739 C CA . ALA B 1 102 ? 12.375 21.672 -8.93 1 92.44 102 ALA B CA 1
ATOM 1740 C C . ALA B 1 102 ? 11.125 22.516 -8.68 1 92.44 102 ALA B C 1
ATOM 1742 O O . ALA B 1 102 ? 10.961 23.094 -7.598 1 92.44 102 ALA B O 1
ATOM 1743 N N . ALA B 1 103 ? 10.328 22.609 -9.688 1 91.75 103 ALA B N 1
ATOM 1744 C CA . ALA B 1 103 ? 9.109 23.406 -9.578 1 91.75 103 ALA B CA 1
ATOM 1745 C C . ALA B 1 103 ? 8.195 22.859 -8.484 1 91.75 103 ALA B C 1
ATOM 1747 O O . ALA B 1 103 ? 7.691 23.625 -7.656 1 91.75 103 ALA B O 1
ATOM 1748 N N . THR B 1 104 ? 8.062 21.562 -8.477 1 89.44 104 THR B N 1
ATOM 1749 C CA . THR B 1 104 ? 7.215 20.922 -7.477 1 89.44 104 THR B CA 1
ATOM 1750 C C . THR B 1 104 ? 7.805 21.094 -6.078 1 89.44 104 THR B C 1
ATOM 1752 O O . THR B 1 104 ? 7.094 21.453 -5.137 1 89.44 104 THR B O 1
ATOM 1755 N N . GLN B 1 105 ? 9.008 20.953 -5.973 1 90.81 105 GLN B N 1
ATOM 1756 C CA . GLN B 1 105 ? 9.68 21.094 -4.68 1 90.81 105 GLN B CA 1
ATOM 1757 C C . GLN B 1 105 ? 9.586 22.531 -4.172 1 90.81 105 GLN B C 1
ATOM 1759 O O . GLN B 1 105 ? 9.359 22.766 -2.982 1 90.81 105 GLN B O 1
ATOM 1764 N N . ALA B 1 106 ? 9.766 23.453 -5.051 1 93.38 106 ALA B N 1
ATOM 1765 C CA . ALA B 1 106 ? 9.664 24.859 -4.68 1 93.38 106 ALA B CA 1
ATOM 1766 C C . ALA B 1 106 ? 8.273 25.203 -4.168 1 93.38 106 ALA B C 1
ATOM 1768 O O . ALA B 1 106 ? 8.125 25.953 -3.197 1 93.38 106 ALA B O 1
ATOM 1769 N N . GLU B 1 107 ? 7.301 24.688 -4.812 1 91.81 107 GLU B N 1
ATOM 1770 C CA . GLU B 1 107 ? 5.918 24.906 -4.395 1 91.81 107 GLU B CA 1
ATOM 1771 C C . GLU B 1 107 ? 5.672 24.359 -2.992 1 91.81 107 GLU B C 1
ATOM 1773 O O . GLU B 1 107 ? 5.062 25.031 -2.156 1 91.81 107 GLU B O 1
ATOM 1778 N N . ILE B 1 108 ? 6.168 23.219 -2.725 1 92.88 108 ILE B N 1
ATOM 1779 C CA . ILE B 1 108 ? 6.012 22.562 -1.433 1 92.88 108 ILE B CA 1
ATOM 1780 C C . ILE B 1 108 ? 6.734 23.359 -0.352 1 92.88 108 ILE B C 1
ATOM 1782 O O . ILE B 1 108 ? 6.172 23.625 0.712 1 92.88 108 ILE B O 1
ATOM 1786 N N . ARG B 1 109 ? 7.902 23.75 -0.629 1 93.44 109 ARG B N 1
ATOM 1787 C CA . ARG B 1 109 ? 8.695 24.531 0.31 1 93.44 109 ARG B CA 1
ATOM 1788 C C . ARG B 1 109 ? 8.039 25.875 0.594 1 93.44 109 ARG B C 1
ATOM 1790 O O . ARG B 1 109 ? 7.996 26.328 1.742 1 93.44 109 ARG B O 1
ATOM 1797 N N . ALA B 1 110 ? 7.555 26.5 -0.462 1 94.75 110 ALA B N 1
ATOM 1798 C CA . ALA B 1 110 ? 6.926 27.812 -0.33 1 94.75 110 ALA B CA 1
ATOM 1799 C C . ALA B 1 110 ? 5.703 27.734 0.579 1 94.75 110 ALA B C 1
ATOM 1801 O O . ALA B 1 110 ? 5.367 28.719 1.25 1 94.75 110 ALA B O 1
ATOM 1802 N N . ALA B 1 111 ? 5.086 26.594 0.658 1 94.69 111 ALA B N 1
ATOM 1803 C CA . ALA B 1 111 ? 3.885 26.422 1.473 1 94.69 111 ALA B CA 1
ATOM 1804 C C . ALA B 1 111 ? 4.246 26.031 2.904 1 94.69 111 ALA B C 1
ATOM 1806 O O . ALA B 1 111 ? 3.371 25.953 3.771 1 94.69 111 ALA B O 1
ATOM 1807 N N . GLY B 1 112 ? 5.543 25.734 3.137 1 95.44 112 GLY B N 1
ATOM 1808 C CA . GLY B 1 112 ? 5.992 25.312 4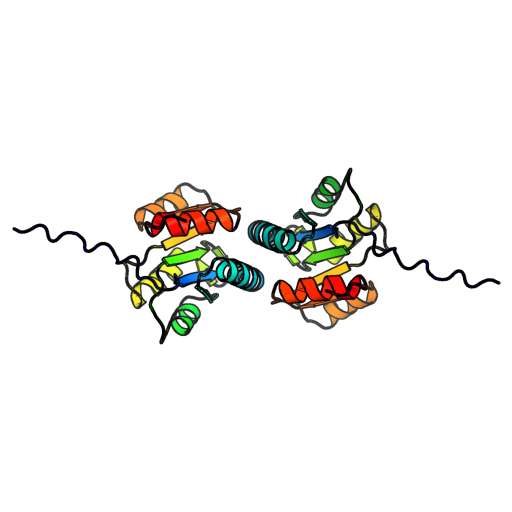.457 1 95.44 112 GLY B CA 1
ATOM 1809 C C . GLY B 1 112 ? 5.742 23.844 4.734 1 95.44 112 GLY B C 1
ATOM 1810 O O . GLY B 1 112 ? 5.699 23.422 5.895 1 95.44 112 GLY B O 1
ATOM 1811 N N . TRP B 1 113 ? 5.527 23.125 3.678 1 96.81 113 TRP B N 1
ATOM 1812 C CA . TRP B 1 113 ? 5.223 21.703 3.826 1 96.81 113 TRP B CA 1
ATOM 1813 C C . TRP B 1 113 ? 6.492 20.859 3.709 1 96.81 113 TRP B C 1
ATOM 1815 O O . TRP B 1 113 ? 7.512 21.328 3.197 1 96.81 113 TRP B O 1
ATOM 1825 N N . HIS B 1 114 ? 6.41 19.656 4.211 1 96.75 114 HIS B N 1
ATOM 1826 C CA . HIS B 1 114 ? 7.516 18.703 4.133 1 96.75 114 HIS B CA 1
ATOM 1827 C C . HIS B 1 114 ? 7.371 17.797 2.918 1 96.75 114 HIS B C 1
ATOM 1829 O O . HIS B 1 114 ? 6.262 17.578 2.43 1 96.75 114 HIS B O 1
ATOM 1835 N N . PHE B 1 115 ? 8.539 17.391 2.529 1 94.81 115 PHE B N 1
ATOM 1836 C CA . PHE B 1 115 ? 8.617 16.641 1.285 1 94.81 115 PHE B CA 1
ATOM 1837 C C . PHE B 1 115 ? 9.125 15.227 1.54 1 94.81 115 PHE B C 1
ATOM 1839 O O . PHE B 1 115 ? 10.094 15.031 2.275 1 94.81 115 PHE B O 1
ATOM 1846 N N . LEU B 1 116 ? 8.414 14.18 0.933 1 96.38 116 LEU B N 1
ATOM 1847 C CA . LEU B 1 116 ? 8.844 12.781 0.939 1 96.38 116 LEU B CA 1
ATOM 1848 C C . LEU B 1 116 ? 8.781 12.188 -0.462 1 96.38 116 LEU B C 1
ATOM 1850 O O . LEU B 1 116 ? 7.688 11.93 -0.982 1 96.38 116 LEU B O 1
ATOM 1854 N N . PRO B 1 117 ? 9.922 11.914 -1.07 1 95.31 117 PRO B N 1
ATOM 1855 C CA . PRO B 1 117 ? 9.914 11.398 -2.443 1 95.31 117 PRO B CA 1
ATOM 1856 C C . PRO B 1 117 ? 9.453 9.945 -2.527 1 95.31 117 PRO B C 1
ATOM 1858 O O . PRO B 1 117 ? 9.742 9.148 -1.629 1 95.31 117 PRO B O 1
ATOM 1861 N N . LYS B 1 118 ? 8.75 9.641 -3.627 1 94.5 118 LYS B N 1
ATOM 1862 C CA . LYS B 1 118 ? 8.414 8.258 -3.969 1 94.5 118 LYS B CA 1
ATOM 1863 C C . LYS B 1 118 ? 9.484 7.641 -4.859 1 94.5 118 LYS B C 1
ATOM 1865 O O . LYS B 1 118 ? 10.086 8.328 -5.691 1 94.5 118 LYS B O 1
ATOM 1870 N N . PRO B 1 119 ? 9.766 6.344 -4.68 1 95.81 119 PRO B N 1
ATOM 1871 C CA . PRO B 1 119 ? 9.148 5.453 -3.693 1 95.81 119 PRO B CA 1
ATOM 1872 C C . PRO B 1 119 ? 9.727 5.637 -2.291 1 95.81 119 PRO B C 1
ATOM 1874 O O . PRO B 1 119 ? 10.922 5.918 -2.141 1 95.81 119 PRO B O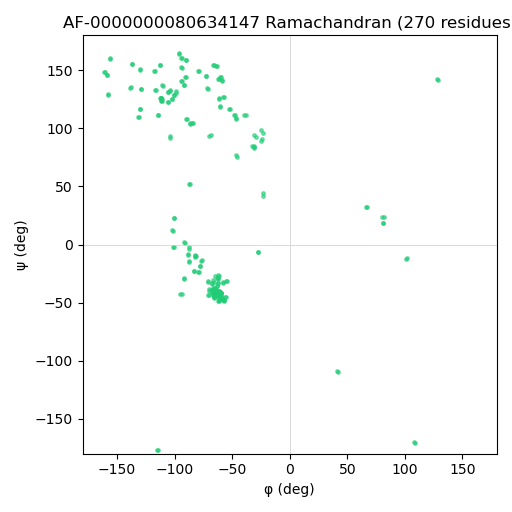 1
ATOM 1877 N N . TYR B 1 120 ? 8.891 5.395 -1.281 1 96.25 120 TYR B N 1
ATOM 1878 C CA . TYR B 1 120 ? 9.312 5.363 0.113 1 96.25 120 TYR B CA 1
ATOM 1879 C C . TYR B 1 120 ? 8.812 4.102 0.808 1 96.25 120 TYR B C 1
ATOM 1881 O O . TYR B 1 120 ? 7.797 3.527 0.408 1 96.25 120 TYR B O 1
ATOM 1889 N N . ASP B 1 121 ? 9.516 3.641 1.768 1 95.12 121 ASP B N 1
ATOM 1890 C CA . ASP B 1 121 ? 8.984 2.566 2.602 1 95.12 121 ASP B CA 1
ATOM 1891 C C . ASP B 1 121 ? 8.219 3.127 3.803 1 95.12 121 ASP B C 1
ATOM 1893 O O . ASP B 1 121 ? 8.445 4.27 4.207 1 95.12 121 ASP B O 1
ATOM 1897 N N . PRO B 1 122 ? 7.391 2.352 4.344 1 96.19 122 PRO B N 1
ATOM 1898 C CA . PRO B 1 122 ? 6.559 2.826 5.453 1 96.19 122 PRO B CA 1
ATOM 1899 C C . PRO B 1 122 ? 7.383 3.334 6.633 1 96.19 122 PRO B C 1
ATOM 1901 O O . PRO B 1 122 ? 6.992 4.301 7.293 1 96.19 122 PRO B O 1
ATOM 1904 N N . GLU B 1 123 ? 8.523 2.787 6.887 1 95.88 123 GLU B N 1
ATOM 1905 C CA . GLU B 1 123 ? 9.352 3.207 8.008 1 95.88 123 GLU B CA 1
ATOM 1906 C C . GLU B 1 123 ? 9.906 4.613 7.789 1 95.88 123 GLU B C 1
ATOM 1908 O O . GLU B 1 123 ? 10.031 5.391 8.734 1 95.88 123 GLU B O 1
ATOM 1913 N N . SER B 1 124 ? 10.281 4.895 6.582 1 97.06 124 SER B N 1
ATOM 1914 C CA . SER B 1 124 ? 10.742 6.238 6.258 1 97.06 124 SER B CA 1
ATOM 1915 C C . SER B 1 124 ? 9.656 7.273 6.504 1 97.06 124 SER B C 1
ATOM 1917 O O . SER B 1 124 ? 9.93 8.367 7.004 1 97.06 124 SER B O 1
ATOM 1919 N N . LEU B 1 125 ? 8.438 6.938 6.145 1 97.88 125 LEU B N 1
ATOM 1920 C CA . LEU B 1 125 ? 7.32 7.84 6.406 1 97.88 125 LEU B CA 1
ATOM 1921 C C . LEU B 1 125 ? 7.098 8.008 7.906 1 97.88 125 LEU B C 1
ATOM 1923 O O . LEU B 1 125 ? 6.93 9.133 8.391 1 97.88 125 LEU B O 1
ATOM 1927 N N . ARG B 1 126 ? 7.137 6.902 8.602 1 97.25 126 ARG B N 1
ATOM 1928 C CA . ARG B 1 126 ? 6.977 6.957 10.047 1 97.25 126 ARG B CA 1
ATOM 1929 C C . ARG B 1 126 ? 8.031 7.855 10.688 1 97.25 126 ARG B C 1
ATOM 1931 O O . ARG B 1 126 ? 7.711 8.719 11.508 1 97.25 126 ARG B O 1
ATOM 1938 N N . ALA B 1 127 ? 9.266 7.668 10.305 1 97.19 127 ALA B N 1
ATOM 1939 C CA . ALA B 1 127 ? 10.375 8.453 10.844 1 97.19 127 ALA B CA 1
ATOM 1940 C C . ALA B 1 127 ? 10.18 9.945 10.562 1 97.19 127 ALA B C 1
ATOM 1942 O O . ALA B 1 127 ? 10.43 10.781 11.43 1 97.19 127 ALA B O 1
ATOM 1943 N N . LEU B 1 128 ? 9.742 10.25 9.375 1 97.62 128 LEU B N 1
ATOM 1944 C CA . LEU B 1 128 ? 9.531 11.648 9.016 1 97.62 128 LEU B CA 1
ATOM 1945 C C . LEU B 1 128 ? 8.398 12.258 9.828 1 97.62 128 LEU B C 1
ATOM 1947 O O . LEU B 1 128 ? 8.5 13.398 10.281 1 97.62 128 LEU B O 1
ATOM 1951 N N . ILE B 1 129 ? 7.332 11.508 10.008 1 97.75 129 ILE B N 1
ATOM 1952 C CA . ILE B 1 129 ? 6.207 11.961 10.812 1 97.75 129 ILE B CA 1
ATOM 1953 C C . ILE B 1 129 ? 6.688 12.312 12.219 1 97.75 129 ILE B C 1
ATOM 1955 O O . ILE B 1 129 ? 6.395 13.398 12.727 1 97.75 129 ILE B O 1
ATOM 1959 N N . LEU B 1 130 ? 7.469 11.43 12.82 1 96.81 130 LEU B N 1
ATOM 1960 C CA . LEU B 1 130 ? 7.949 11.641 14.18 1 96.81 130 LEU B CA 1
ATOM 1961 C C . LEU B 1 130 ? 8.891 12.836 14.242 1 96.81 130 LEU B C 1
ATOM 1963 O O . LEU B 1 130 ? 8.82 13.641 15.172 1 96.81 130 LEU B O 1
ATOM 1967 N N . THR B 1 131 ? 9.711 12.961 13.266 1 96.75 131 THR B N 1
ATOM 1968 C CA . THR B 1 131 ? 10.641 14.078 13.188 1 96.75 131 THR B CA 1
ATOM 1969 C C . THR B 1 131 ? 9.891 15.406 13.109 1 96.75 131 THR B C 1
ATOM 1971 O O . THR B 1 131 ? 10.188 16.344 13.852 1 96.75 131 THR B O 1
ATOM 1974 N N . VAL B 1 132 ? 8.93 15.461 12.227 1 96.94 132 VAL B N 1
ATOM 1975 C CA . VAL B 1 132 ? 8.156 16.688 12 1 96.94 132 VAL B CA 1
ATOM 1976 C C . VAL B 1 132 ? 7.414 17.062 13.273 1 96.94 132 VAL B C 1
ATOM 1978 O O . VAL B 1 132 ? 7.289 18.25 13.594 1 96.94 132 VAL B O 1
ATOM 1981 N N . LEU B 1 133 ? 6.996 16.047 14.031 1 95.81 133 LEU B N 1
ATOM 1982 C CA . LEU B 1 133 ? 6.188 16.297 15.219 1 95.81 133 LEU B CA 1
ATOM 1983 C C . LEU B 1 133 ? 7.074 16.453 16.453 1 95.81 13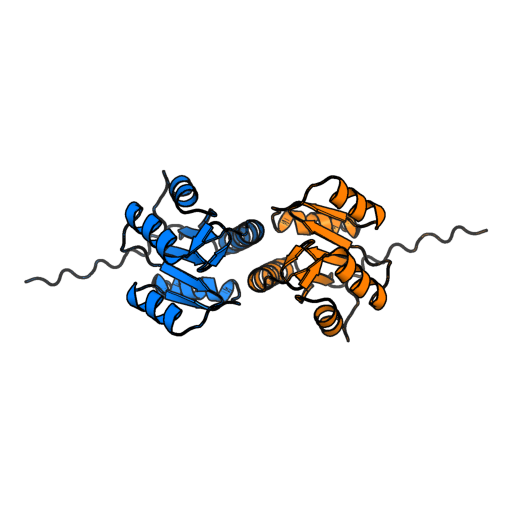3 LEU B C 1
ATOM 1985 O O . LEU B 1 133 ? 6.57 16.672 17.547 1 95.81 133 LEU B O 1
ATOM 1989 N N . GLY B 1 134 ? 8.359 16.391 16.25 1 92.94 134 GLY B N 1
ATOM 1990 C CA . GLY B 1 134 ? 9.281 16.531 17.375 1 92.94 134 GLY B CA 1
ATOM 1991 C C . GLY B 1 134 ? 9.195 15.383 18.359 1 92.94 134 GLY B C 1
ATOM 1992 O O . GLY B 1 134 ? 9.328 15.586 19.578 1 92.94 134 GLY B O 1
ATOM 1993 N N . ARG B 1 135 ? 8.898 14.266 17.766 1 84.38 135 ARG B N 1
ATOM 1994 C CA . ARG B 1 135 ? 8.789 13.07 18.594 1 84.38 135 ARG B CA 1
ATOM 1995 C C . ARG B 1 135 ? 9.938 12.109 18.328 1 84.38 135 ARG B C 1
ATOM 1997 O O . ARG B 1 135 ? 10.516 12.117 17.234 1 84.38 135 ARG B O 1
ATOM 2004 N N . THR B 1 136 ? 10.508 11.547 19.406 1 71.88 136 THR B N 1
ATOM 2005 C CA . THR B 1 136 ? 11.539 10.523 19.25 1 71.88 136 THR B CA 1
ATOM 2006 C C . THR B 1 136 ? 10.938 9.125 19.406 1 71.88 136 THR B C 1
ATOM 2008 O O . THR B 1 136 ? 10 8.93 20.188 1 71.88 136 THR B O 1
ATOM 2011 N N . ASP B 1 137 ? 11.227 8.188 18.453 1 59.81 137 ASP B N 1
ATOM 2012 C CA . ASP B 1 137 ? 10.797 6.797 18.547 1 59.81 137 ASP B CA 1
ATOM 2013 C C . ASP B 1 137 ? 11.141 6.207 19.906 1 59.81 137 ASP B C 1
ATOM 2015 O O . ASP B 1 137 ? 12.141 6.578 20.531 1 59.81 137 ASP B O 1
#